Protein AF-0000000074251541 (afdb_homodimer)

InterPro domains:
  IPR011992 EF-hand domain pair [SSF47473] (4-94)
  IPR013787 S100/CaBP-9k-type, calcium binding, subdomain [PF01023] (6-49)
  IPR013787 S100/CaBP-9k-type, calcium binding, subdomain [SM01394] (6-48)
  IPR034325 S-100 [cd00213] (4-93)

Nearest PDB structures (foldseek):
  3psr-assembly1_B  TM=8.690E-01  e=2.696E-05  Homo sapiens
  8s9w-assembly1_B  TM=8.629E-01  e=8.444E-05  Mus musculus
  8s9w-assembly1_A  TM=8.254E-01  e=1.088E-04  Mus musculus
  1xk4-assembly1_C  TM=8.474E-01  e=1.376E-03  Homo sapiens
  4ggf-assembly1_L  TM=8.503E-01  e=2.145E-03  Homo sapiens

pLDDT: mean 87.55, std 11.44, range [38.84, 96.38]

Foldseek 3Di:
DDQDPVSVVVVVLVVLLVVQFDDDPPFTWHALVSQLVSCVVVPVVLCCLPVVVHSSVVSVVLQVVQPDPVSIGTSVSVVVSVVLSVVCVVCVVVVNSDSDPVD/DDQDPVSVVVVVLVVLQVVQFDDDPPFTWHALVSQLVSCVVVPVVLCCLPVVVHSSVVSVVLQVVQPDPVSIGTPVSVVVSVVLSVVCVVCVVVVNSDSDPVD

Structure (mmCIF, N/CA/C/O backbone):
data_AF-0000000074251541-model_v1
#
loop_
_entity.id
_entity.type
_entity.pdbx_description
1 polymer 'Protein S100-A15A-like'
#
loop_
_atom_site.group_PDB
_atom_site.id
_atom_site.type_symbol
_atom_site.label_atom_id
_atom_site.label_alt_id
_atom_site.label_comp_id
_atom_site.label_asym_id
_atom_site.label_entity_id
_atom_site.label_seq_id
_atom_site.pdbx_PDB_ins_code
_atom_site.Cartn_x
_atom_site.Cartn_y
_atom_site.Cartn_z
_atom_site.occupancy
_atom_site.B_iso_or_equiv
_atom_site.auth_seq_id
_atom_site.auth_comp_id
_atom_site.auth_asym_id
_atom_site.auth_atom_id
_atom_site.pdbx_PDB_model_num
ATOM 1 N N . MET A 1 1 ? 5.43 -6.383 -22.453 1 50.38 1 MET A N 1
ATOM 2 C CA . MET A 1 1 ? 4.035 -6.469 -22.016 1 50.38 1 MET A CA 1
ATOM 3 C C . MET A 1 1 ? 3.611 -5.195 -21.297 1 50.38 1 MET A C 1
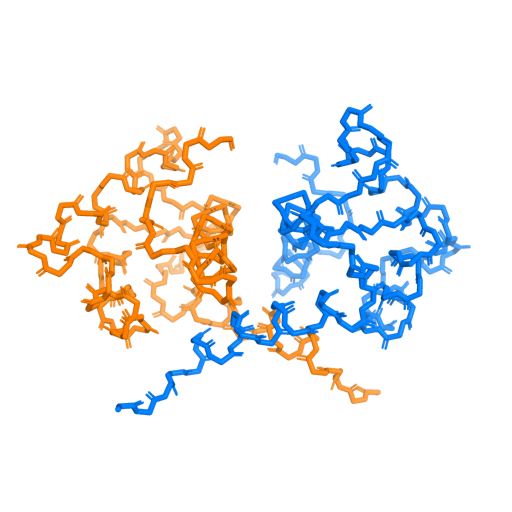ATOM 5 O O . MET A 1 1 ? 4.441 -4.512 -20.688 1 50.38 1 MET A O 1
ATOM 9 N N . VAL A 1 2 ? 2.447 -4.656 -21.609 1 71 2 VAL A N 1
ATOM 10 C CA . VAL A 1 2 ? 2.025 -3.348 -21.125 1 71 2 VAL A CA 1
ATOM 11 C C . VAL A 1 2 ? 1.625 -3.443 -19.656 1 71 2 VAL A C 1
ATOM 13 O O . VAL A 1 2 ? 0.923 -4.375 -19.266 1 71 2 VAL A O 1
ATOM 16 N N . ALA A 1 3 ? 2.152 -2.553 -18.938 1 84.12 3 ALA A N 1
ATOM 17 C CA . ALA A 1 3 ? 1.849 -2.557 -17.516 1 84.12 3 ALA A CA 1
ATOM 18 C C . ALA A 1 3 ? 0.353 -2.383 -17.266 1 84.12 3 ALA A C 1
ATOM 20 O O . ALA A 1 3 ? -0.301 -1.572 -17.922 1 84.12 3 ALA A O 1
ATOM 21 N N . THR A 1 4 ? -0.255 -3.238 -16.453 1 89.75 4 THR A N 1
ATOM 22 C CA . THR A 1 4 ? -1.653 -3.123 -16.047 1 89.75 4 THR A CA 1
ATOM 23 C C . THR A 1 4 ? -1.878 -1.855 -15.234 1 89.75 4 THR A C 1
ATOM 25 O O . THR A 1 4 ? -0.922 -1.169 -14.867 1 89.75 4 THR A O 1
ATOM 28 N N . LYS A 1 5 ? -3.143 -1.579 -15.078 1 87.12 5 LYS A N 1
ATOM 29 C CA . LYS A 1 5 ? -3.477 -0.4 -14.281 1 87.12 5 LYS A CA 1
ATOM 30 C C . LYS A 1 5 ? -2.893 -0.501 -12.875 1 87.12 5 LYS A C 1
ATOM 32 O O . LYS A 1 5 ? -2.379 0.483 -12.344 1 87.12 5 LYS A O 1
ATOM 37 N N . LEU A 1 6 ? -2.938 -1.699 -12.258 1 91.06 6 LEU A N 1
ATOM 38 C CA . LEU A 1 6 ? -2.43 -1.876 -10.898 1 91.06 6 LEU A CA 1
ATOM 39 C C . LEU A 1 6 ? -0.908 -1.778 -10.875 1 91.06 6 LEU A C 1
ATOM 41 O O . LEU A 1 6 ? -0.336 -1.171 -9.969 1 91.06 6 LEU A O 1
ATOM 45 N N . GLU A 1 7 ? -0.27 -2.277 -11.883 1 91.56 7 GLU A N 1
ATOM 46 C CA . GLU A 1 7 ? 1.182 -2.148 -11.977 1 91.56 7 GLU A CA 1
ATOM 47 C C . GLU A 1 7 ? 1.596 -0.687 -12.125 1 91.56 7 GLU A C 1
ATOM 49 O O . GLU A 1 7 ? 2.578 -0.248 -11.523 1 91.56 7 GLU A O 1
ATOM 54 N N . GLU A 1 8 ? 0.79 0.027 -12.844 1 89.94 8 GLU A N 1
ATOM 55 C CA . GLU A 1 8 ? 1.055 1.455 -12.992 1 89.94 8 GLU A CA 1
ATOM 56 C C . GLU A 1 8 ? 0.849 2.193 -11.672 1 89.94 8 GLU A C 1
ATOM 58 O O . GLU A 1 8 ? 1.591 3.125 -11.352 1 89.94 8 GLU A O 1
ATOM 63 N N . ALA A 1 9 ? -0.155 1.739 -11.047 1 91 9 ALA A N 1
ATOM 64 C CA . ALA A 1 9 ? -0.433 2.354 -9.75 1 91 9 ALA A CA 1
ATOM 65 C C . ALA A 1 9 ? 0.719 2.123 -8.773 1 91 9 ALA A C 1
ATOM 67 O O . ALA A 1 9 ? 1.156 3.051 -8.094 1 91 9 ALA A O 1
ATOM 68 N N . VAL A 1 10 ? 1.289 0.921 -8.695 1 92 10 VAL A N 1
ATOM 69 C CA . VAL A 1 10 ? 2.393 0.592 -7.801 1 92 10 VAL A CA 1
ATOM 7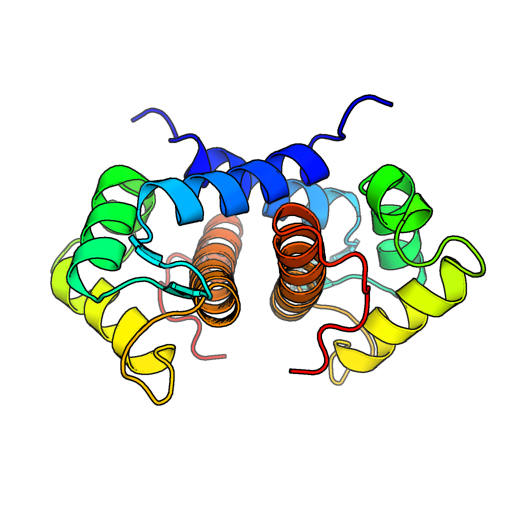0 C C . VAL A 1 10 ? 3.65 1.344 -8.227 1 92 10 VAL A C 1
ATOM 72 O O . VAL A 1 10 ? 4.379 1.876 -7.391 1 92 10 VAL A O 1
ATOM 75 N N . ASN A 1 11 ? 3.846 1.48 -9.516 1 88.94 11 ASN A N 1
ATOM 76 C CA . ASN A 1 11 ? 4.961 2.279 -10.016 1 88.94 11 ASN A CA 1
ATOM 77 C C . ASN A 1 11 ? 4.82 3.746 -9.617 1 88.94 11 ASN A C 1
ATOM 79 O O . ASN A 1 11 ? 5.812 4.406 -9.297 1 88.94 11 ASN A O 1
ATOM 83 N N . GLY A 1 12 ? 3.613 4.195 -9.688 1 90.19 12 GLY A N 1
ATOM 84 C CA . GLY A 1 12 ? 3.357 5.559 -9.266 1 90.19 12 GLY A CA 1
ATOM 85 C C . GLY A 1 12 ? 3.695 5.801 -7.801 1 90.19 12 GLY A C 1
ATOM 86 O O . GLY A 1 12 ? 4.266 6.836 -7.453 1 90.19 12 GLY A O 1
ATOM 87 N N . VAL A 1 13 ? 3.408 4.824 -6.992 1 91.94 13 VAL A N 1
ATOM 88 C CA . VAL A 1 13 ? 3.73 4.891 -5.57 1 91.94 13 VAL A CA 1
ATOM 89 C C . VAL A 1 13 ? 5.246 4.949 -5.383 1 91.94 13 VAL A C 1
ATOM 91 O O . VAL A 1 13 ? 5.754 5.797 -4.652 1 91.94 13 VAL A O 1
ATOM 94 N N . MET A 1 14 ? 5.957 4.094 -6.047 1 92.12 14 MET A N 1
ATOM 95 C CA . MET A 1 14 ? 7.414 4.047 -5.941 1 92.12 14 MET A CA 1
ATOM 96 C C . MET A 1 14 ? 8.039 5.344 -6.445 1 92.12 14 MET A C 1
ATOM 98 O O . MET A 1 14 ? 8.922 5.902 -5.797 1 92.12 14 MET A O 1
ATOM 102 N N . ASN A 1 15 ? 7.578 5.812 -7.59 1 90.44 15 ASN A N 1
ATOM 103 C CA . ASN A 1 15 ? 8.133 7.016 -8.195 1 90.44 15 ASN A CA 1
ATOM 104 C C . ASN A 1 15 ? 7.922 8.242 -7.312 1 90.44 15 ASN A C 1
ATOM 106 O O . ASN A 1 15 ? 8.805 9.094 -7.203 1 90.44 15 ASN A O 1
ATOM 110 N N . THR A 1 16 ? 6.746 8.305 -6.793 1 93.38 16 THR A N 1
ATOM 111 C CA . THR A 1 16 ? 6.473 9.422 -5.898 1 93.38 16 THR A CA 1
ATOM 112 C C . THR A 1 16 ? 7.41 9.398 -4.695 1 93.38 16 THR A C 1
ATOM 114 O O . THR A 1 16 ? 7.949 10.438 -4.301 1 93.38 16 THR A O 1
ATOM 117 N N . PHE A 1 17 ? 7.613 8.203 -4.156 1 93.5 17 PHE A N 1
ATOM 118 C CA . PHE A 1 17 ? 8.547 8.062 -3.043 1 93.5 17 PHE A CA 1
ATOM 119 C C . PHE A 1 17 ? 9.922 8.586 -3.424 1 93.5 17 PHE A C 1
ATOM 121 O O . PHE A 1 17 ? 10.539 9.336 -2.664 1 93.5 17 PHE A O 1
ATOM 128 N N . HIS A 1 18 ? 10.383 8.273 -4.578 1 91.06 18 HIS A N 1
ATOM 129 C CA . HIS A 1 18 ? 11.703 8.672 -5.055 1 91.06 18 HIS A CA 1
ATOM 130 C C . HIS A 1 18 ? 11.781 10.18 -5.273 1 91.06 18 HIS A C 1
ATOM 132 O O . HIS A 1 18 ? 12.852 10.781 -5.117 1 91.06 18 HIS A O 1
ATOM 138 N N . GLN A 1 19 ? 10.734 10.781 -5.551 1 91.75 19 GLN A N 1
ATOM 139 C CA . GLN A 1 19 ? 10.695 12.227 -5.789 1 91.75 19 GLN A CA 1
ATOM 140 C C . GLN A 1 19 ? 10.938 13 -4.5 1 91.75 19 GLN A C 1
ATOM 142 O O . GLN A 1 19 ? 11.461 14.117 -4.531 1 91.75 19 GLN A O 1
ATOM 147 N N . TYR A 1 20 ? 10.57 12.383 -3.426 1 93.25 20 TYR A N 1
ATOM 148 C CA . TYR A 1 20 ? 10.625 13.133 -2.176 1 93.25 20 TYR A CA 1
ATOM 149 C C . TYR A 1 20 ? 11.734 12.609 -1.275 1 93.25 20 TYR A C 1
ATOM 151 O O . TYR A 1 20 ? 12.156 13.289 -0.333 1 93.25 20 TYR A O 1
ATOM 159 N N . SER A 1 21 ? 12.078 11.367 -1.531 1 91.38 21 SER A N 1
ATOM 160 C CA . SER A 1 21 ? 13.07 10.742 -0.661 1 91.38 21 SER A CA 1
ATOM 161 C C . SER A 1 21 ? 14.492 11.148 -1.053 1 91.38 21 SER A C 1
ATOM 163 O O . SER A 1 21 ? 14.758 11.422 -2.225 1 91.38 21 SER A O 1
ATOM 165 N N . ARG A 1 22 ? 15.367 11.391 -0.101 1 79.69 22 ARG A N 1
ATOM 166 C CA . ARG A 1 22 ? 16.797 11.586 -0.354 1 79.69 22 ARG A CA 1
ATOM 167 C C . ARG A 1 22 ? 17.453 10.273 -0.762 1 79.69 22 ARG A C 1
ATOM 169 O O . ARG A 1 22 ? 17.25 9.242 -0.116 1 79.69 22 ARG A O 1
ATOM 176 N N . LYS A 1 23 ? 18.047 10.406 -1.94 1 69.12 23 LYS A N 1
ATOM 177 C CA . LYS A 1 23 ? 18.734 9.234 -2.482 1 69.12 23 LYS A CA 1
ATOM 178 C C . LYS A 1 23 ? 20.156 9.133 -1.935 1 69.12 23 LYS A C 1
ATOM 180 O O . LYS A 1 23 ? 20.969 10.031 -2.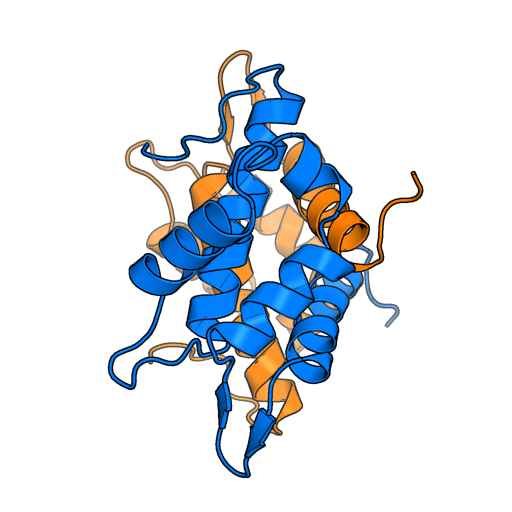143 1 69.12 23 LYS A O 1
ATOM 185 N N . THR A 1 24 ? 20.156 8.547 -0.821 1 59.78 24 THR A N 1
ATOM 186 C CA . THR A 1 24 ? 21.547 8.242 -0.522 1 59.78 24 THR A CA 1
ATOM 187 C C . THR A 1 24 ? 21.938 6.867 -1.067 1 59.78 24 THR A C 1
ATOM 189 O O . THR A 1 24 ? 21.062 6.078 -1.446 1 59.78 24 THR A O 1
ATOM 192 N N . LYS A 1 25 ? 23.125 6.703 -1.356 1 53.78 25 LYS A N 1
ATOM 193 C CA . LYS A 1 25 ? 23.656 5.508 -1.999 1 53.78 25 LYS A CA 1
ATOM 194 C C . LYS A 1 25 ? 22.875 4.266 -1.581 1 53.78 25 LYS A C 1
ATOM 196 O O . LYS A 1 25 ? 22.656 3.361 -2.391 1 53.78 25 LYS A O 1
ATOM 201 N N . ASP A 1 26 ? 22.547 3.984 -0.296 1 52.5 26 ASP A N 1
ATOM 202 C CA . ASP A 1 26 ? 22.062 2.684 0.163 1 52.5 26 ASP A CA 1
ATOM 203 C C . ASP A 1 26 ? 20.562 2.717 0.427 1 52.5 26 ASP A C 1
ATOM 205 O O . ASP A 1 26 ? 19.922 1.67 0.549 1 52.5 26 ASP A O 1
ATOM 209 N N . TRP A 1 27 ? 20.016 3.885 0.671 1 62.62 27 TRP A N 1
ATOM 210 C CA . TRP A 1 27 ? 18.641 3.68 1.091 1 62.62 27 TRP A CA 1
ATOM 211 C C . TRP A 1 27 ? 17.828 4.965 0.947 1 62.62 27 TRP A C 1
ATOM 213 O O . TRP A 1 27 ? 18.359 6.059 1.155 1 62.62 27 TRP A O 1
ATOM 223 N N . ASP A 1 28 ? 16.703 4.766 0.131 1 82.88 28 ASP A N 1
ATOM 224 C CA . ASP A 1 28 ? 15.789 5.898 0.077 1 82.88 28 ASP A CA 1
ATOM 225 C C . ASP A 1 28 ? 14.961 5.996 1.358 1 82.88 28 ASP A C 1
ATOM 227 O O . ASP A 1 28 ? 14.406 5.004 1.82 1 82.88 28 ASP A O 1
ATOM 231 N N . GLU A 1 29 ? 15.164 7.043 2.062 1 91.56 29 GLU A N 1
ATOM 232 C CA . GLU A 1 29 ? 14.367 7.277 3.26 1 91.56 29 GLU A CA 1
ATOM 233 C C . GLU A 1 29 ? 13.75 8.672 3.248 1 91.56 29 GLU A C 1
ATOM 235 O O . GLU A 1 29 ? 14.242 9.57 2.557 1 91.56 29 GLU A O 1
ATOM 240 N N . LEU A 1 30 ? 12.672 8.828 3.984 1 94.06 30 LEU A N 1
ATOM 241 C CA . LEU A 1 30 ? 11.984 10.109 4.113 1 94.06 30 LEU A CA 1
ATOM 242 C C . LEU A 1 30 ? 12.125 10.664 5.527 1 94.06 30 LEU A C 1
ATOM 244 O O . LEU A 1 30 ? 11.867 9.953 6.504 1 94.06 30 LEU A O 1
ATOM 248 N N . SER A 1 31 ? 12.57 11.891 5.598 1 94.12 31 SER A N 1
ATOM 249 C CA . SER A 1 31 ? 12.477 12.617 6.859 1 94.12 31 SER A CA 1
ATOM 250 C C . SER A 1 31 ? 11.055 13.117 7.102 1 94.12 31 SER A C 1
ATOM 252 O O . SER 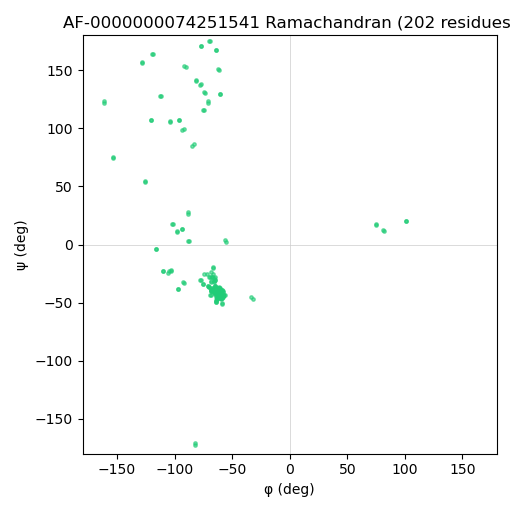A 1 31 ? 10.195 13.023 6.219 1 94.12 31 SER A O 1
ATOM 254 N N . LEU A 1 32 ? 10.836 13.625 8.328 1 95.81 32 LEU A N 1
ATOM 255 C CA . LEU A 1 32 ? 9.523 14.18 8.648 1 95.81 32 LEU A CA 1
ATOM 256 C C . LEU A 1 32 ? 9.156 15.297 7.684 1 95.81 32 LEU A C 1
ATOM 258 O O . LEU A 1 32 ? 8.023 15.367 7.199 1 95.81 32 LEU A O 1
ATOM 262 N N . GLN A 1 33 ? 10.109 16.172 7.426 1 95.5 33 GLN A N 1
ATOM 263 C CA . GLN A 1 33 ? 9.852 17.281 6.516 1 95.5 33 GLN A CA 1
ATOM 264 C C . GLN A 1 33 ? 9.508 16.781 5.117 1 95.5 33 GLN A C 1
ATOM 266 O O . GLN A 1 33 ? 8.586 17.297 4.48 1 95.5 33 GLN A O 1
ATOM 271 N N . GLU A 1 34 ? 10.18 15.828 4.609 1 95.38 34 GLU A N 1
ATOM 272 C CA . GLU A 1 34 ? 9.945 15.273 3.279 1 95.38 34 GLU A CA 1
ATOM 273 C C . GLU A 1 34 ? 8.578 14.586 3.203 1 95.38 34 GLU A C 1
ATOM 275 O O . GLU A 1 34 ? 7.871 14.719 2.203 1 95.38 34 GLU A O 1
ATOM 280 N N . LEU A 1 35 ? 8.219 13.852 4.262 1 95.88 35 LEU A N 1
ATOM 281 C CA . LEU A 1 35 ? 6.898 13.227 4.309 1 95.88 35 LEU A CA 1
ATOM 282 C C . LEU A 1 35 ? 5.801 14.289 4.328 1 95.88 35 LEU A C 1
ATOM 284 O O . LEU A 1 35 ? 4.773 14.133 3.66 1 95.88 35 LEU A O 1
ATOM 288 N N . THR A 1 36 ? 6.066 15.32 5.086 1 96.19 36 THR A N 1
ATOM 289 C CA . THR A 1 36 ? 5.109 16.422 5.168 1 96.19 36 THR A CA 1
ATOM 290 C C . THR A 1 36 ? 4.883 17.047 3.793 1 96.19 36 THR A C 1
ATOM 292 O O . THR A 1 36 ? 3.738 17.25 3.381 1 96.19 36 THR A O 1
ATOM 295 N N . ASN A 1 37 ? 5.957 17.266 3.078 1 95.69 37 ASN A N 1
ATOM 296 C CA . ASN A 1 37 ? 5.852 17.812 1.731 1 95.69 37 ASN A CA 1
ATOM 297 C C . ASN A 1 37 ? 5.105 16.859 0.794 1 95.69 37 ASN A C 1
ATOM 299 O O . ASN A 1 37 ? 4.297 17.312 -0.022 1 95.69 37 ASN A O 1
ATOM 303 N N . LEU A 1 38 ? 5.387 15.656 0.896 1 95.31 38 LEU A N 1
ATOM 304 C CA . LEU A 1 38 ? 4.715 14.656 0.072 1 95.31 38 LEU A CA 1
ATOM 305 C C . LEU A 1 38 ? 3.207 14.688 0.304 1 95.31 38 LEU A C 1
ATOM 307 O O . LEU A 1 38 ? 2.43 14.773 -0.649 1 95.31 38 LEU A O 1
ATOM 311 N N . TYR A 1 39 ? 2.768 14.641 1.572 1 95.44 39 TYR A N 1
ATOM 312 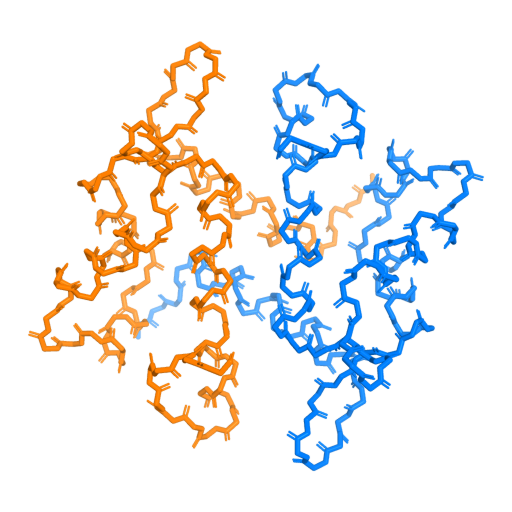C CA . TYR A 1 39 ? 1.342 14.625 1.877 1 95.44 39 TYR A CA 1
ATOM 313 C C . TYR A 1 39 ? 0.667 15.906 1.401 1 95.44 39 TYR A C 1
ATOM 315 O O . TYR A 1 39 ? -0.417 15.867 0.815 1 95.44 39 TYR A O 1
ATOM 323 N N . LYS A 1 40 ? 1.288 17.016 1.603 1 94.56 40 LYS A N 1
ATOM 324 C CA . LYS A 1 40 ? 0.685 18.312 1.262 1 94.56 40 LYS A CA 1
ATOM 325 C C . LYS A 1 40 ? 0.569 18.469 -0.25 1 94.56 40 LYS A C 1
ATOM 327 O O . LYS A 1 40 ? -0.395 19.062 -0.742 1 94.56 40 LYS A O 1
ATOM 332 N N . ASN A 1 41 ? 1.534 17.875 -0.943 1 95 41 ASN A N 1
ATOM 333 C CA . ASN A 1 41 ? 1.542 18.047 -2.391 1 95 41 ASN A CA 1
ATOM 334 C C . ASN A 1 41 ? 0.764 16.938 -3.094 1 95 41 ASN A C 1
ATOM 336 O O . ASN A 1 41 ? 0.159 17.172 -4.141 1 95 41 ASN A O 1
ATOM 340 N N . GLU A 1 42 ? 0.779 15.742 -2.537 1 94.56 42 GLU A N 1
ATOM 341 C CA . GLU A 1 42 ? 0.244 14.594 -3.252 1 94.56 42 GLU A CA 1
ATOM 342 C C . GLU A 1 42 ? -1.138 14.211 -2.73 1 94.56 42 GLU A C 1
ATOM 344 O O . GLU A 1 42 ? -1.879 13.477 -3.393 1 94.56 42 GLU A O 1
ATOM 349 N N . TYR A 1 43 ? -1.497 14.609 -1.453 1 93.56 43 TYR A N 1
ATOM 350 C CA . TYR A 1 43 ? -2.783 14.25 -0.866 1 93.56 43 TYR A CA 1
ATOM 351 C C . TYR A 1 43 ? -3.523 15.492 -0.374 1 93.56 43 TYR A C 1
ATOM 353 O O . TYR A 1 43 ? -3.975 15.531 0.773 1 93.56 43 TYR A O 1
ATOM 361 N N . PRO A 1 44 ? -3.715 16.484 -1.258 1 91.5 44 PRO A N 1
ATOM 362 C CA . PRO A 1 44 ? -4.434 17.656 -0.769 1 91.5 44 PRO A CA 1
ATOM 363 C C . PRO A 1 44 ? -5.891 17.359 -0.424 1 91.5 44 PRO A C 1
ATOM 365 O O . PRO A 1 44 ? -6.41 17.875 0.57 1 91.5 44 PRO A O 1
ATOM 368 N N . ILE A 1 45 ? -6.543 16.594 -1.137 1 88.19 45 ILE A N 1
ATOM 369 C CA . ILE A 1 45 ? -7.941 16.25 -0.906 1 88.19 45 ILE A CA 1
ATOM 370 C C . ILE A 1 45 ? -8.062 15.398 0.351 1 88.19 45 ILE A C 1
ATOM 372 O O . ILE A 1 45 ? -8.938 15.641 1.191 1 88.19 45 ILE A O 1
ATOM 376 N N . PHE A 1 46 ? -7.207 14.484 0.488 1 89.94 46 PHE A N 1
ATOM 377 C CA . PHE A 1 46 ? -7.199 13.641 1.674 1 89.94 46 PHE A CA 1
ATOM 378 C C . PHE A 1 46 ? -7.023 14.477 2.936 1 89.94 46 PHE A C 1
ATOM 380 O O . PHE A 1 46 ? -7.738 14.281 3.922 1 89.94 46 PHE A O 1
ATOM 387 N N . LEU A 1 47 ? -6.066 15.422 2.912 1 90.94 47 LEU A N 1
ATOM 388 C CA . LEU A 1 47 ? -5.777 16.25 4.07 1 90.94 47 LEU A CA 1
ATOM 389 C C . LEU A 1 47 ? -6.938 17.203 4.367 1 90.94 47 LEU A C 1
ATOM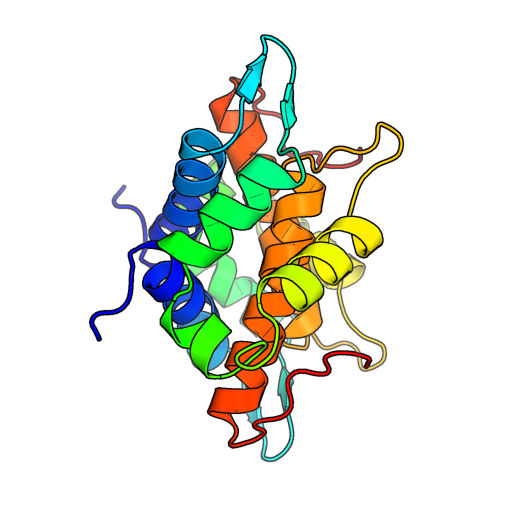 391 O O . LEU A 1 47 ? -7.141 17.594 5.516 1 90.94 47 LEU A O 1
ATOM 395 N N . SER A 1 48 ? -7.703 17.484 3.369 1 89.56 48 SER A N 1
ATOM 396 C CA . SER A 1 48 ? -8.867 18.344 3.57 1 89.56 48 SER A CA 1
ATOM 397 C C . SER A 1 48 ? -9.984 17.594 4.301 1 89.56 48 SER A C 1
ATOM 399 O O . SER A 1 48 ? -10.797 18.219 4.988 1 89.56 48 SER A O 1
ATOM 401 N N . THR A 1 49 ? -9.961 16.25 4.152 1 86.88 49 THR A N 1
ATOM 402 C CA . THR A 1 49 ? -10.977 15.43 4.805 1 86.88 49 THR A CA 1
ATOM 403 C C . THR A 1 49 ? -10.453 14.875 6.125 1 86.88 49 THR A C 1
ATOM 405 O O . THR A 1 49 ? -11.219 14.734 7.086 1 86.88 49 THR A O 1
ATOM 408 N N . CYS A 1 50 ? -9.188 14.539 6.016 1 86.88 50 CYS A N 1
ATOM 409 C CA . CYS A 1 50 ? -8.547 13.984 7.203 1 86.88 50 CYS A CA 1
ATOM 410 C C . CYS A 1 50 ? -7.359 14.844 7.629 1 86.88 50 CYS A C 1
ATOM 412 O O . CYS A 1 50 ? -6.398 15 6.875 1 86.88 50 CYS A O 1
ATOM 414 N N . GLY A 1 51 ? -7.414 15.57 8.633 1 84.31 51 GLY A N 1
ATOM 415 C CA . GLY A 1 51 ? -6.332 16.406 9.125 1 84.31 51 GLY A CA 1
ATOM 416 C C . GLY A 1 51 ? -6.5 17.875 8.758 1 84.31 51 GLY A C 1
ATOM 417 O O . GLY A 1 51 ? -5.527 18.625 8.734 1 84.31 51 GLY A O 1
ATOM 418 N N . SER A 1 52 ? -7.707 18.234 8.453 1 82.19 52 SER A N 1
ATOM 419 C CA . SER A 1 52 ? -7.984 19.594 7.984 1 82.19 52 SER A CA 1
ATOM 420 C C . SER A 1 52 ? -7.625 20.625 9.047 1 82.19 52 SER A C 1
ATOM 422 O O . SER A 1 52 ? -7.086 21.688 8.727 1 82.19 52 SER A O 1
ATOM 424 N N . ASP A 1 53 ? -7.867 20.297 10.25 1 88.88 53 ASP A N 1
ATOM 425 C CA . ASP A 1 53 ? -7.633 21.266 11.312 1 88.88 53 ASP A CA 1
ATOM 426 C C . ASP A 1 53 ? -6.145 21.391 11.633 1 88.88 53 ASP A C 1
ATOM 428 O O . ASP A 1 53 ? -5.68 22.438 12.078 1 88.88 53 ASP A O 1
ATOM 432 N N . ASN A 1 54 ? -5.461 20.375 11.469 1 92.12 54 ASN A N 1
ATOM 433 C CA . ASN A 1 54 ? -4.043 20.312 11.797 1 92.12 54 ASN A CA 1
ATOM 434 C C . ASN A 1 54 ? -3.314 19.266 10.953 1 92.12 54 ASN A C 1
ATOM 436 O O . ASN A 1 54 ? -2.875 18.234 11.477 1 92.12 54 ASN A O 1
ATOM 440 N N . PRO A 1 55 ? -3.115 19.656 9.695 1 92.62 55 PRO A N 1
ATOM 441 C CA . PRO A 1 55 ? -2.473 18.703 8.797 1 92.62 55 PRO A CA 1
ATOM 442 C C . PRO A 1 55 ? -1.075 18.297 9.258 1 92.62 55 PRO A C 1
ATOM 444 O O . PRO A 1 55 ? -0.696 17.125 9.156 1 92.62 55 PRO A O 1
ATOM 447 N N . ASP A 1 56 ? -0.322 19.25 9.812 1 94.81 56 ASP A N 1
ATOM 448 C CA . ASP A 1 56 ? 1.031 18.969 10.273 1 94.81 56 ASP A CA 1
ATOM 449 C C . ASP A 1 56 ? 1.018 17.953 11.414 1 94.81 56 ASP A C 1
ATOM 451 O O . ASP A 1 56 ? 1.861 17.047 11.461 1 94.81 56 ASP A O 1
ATOM 455 N N . GLY A 1 57 ? 0.076 18.141 12.289 1 94.31 57 GLY A N 1
ATOM 456 C CA . GLY A 1 57 ? -0.059 17.203 13.383 1 94.31 57 GLY A CA 1
ATOM 457 C C . GLY A 1 57 ? -0.453 15.812 12.922 1 94.31 57 GLY A C 1
ATOM 458 O O . GLY A 1 57 ? 0.086 14.812 13.406 1 94.31 57 GLY A O 1
ATOM 459 N N . PHE A 1 58 ? -1.344 15.75 12.039 1 93.81 58 PHE A N 1
ATOM 460 C CA . PHE A 1 58 ? -1.794 14.477 11.484 1 93.81 58 PHE A CA 1
ATOM 461 C C . PHE A 1 58 ? -0.635 13.727 10.836 1 93.81 58 PHE A C 1
ATOM 463 O O . PHE A 1 58 ? -0.414 12.547 11.117 1 93.81 58 PHE A O 1
ATOM 470 N N . ILE A 1 59 ? 0.177 14.383 10.039 1 95.31 59 ILE A N 1
ATOM 471 C CA . ILE A 1 59 ? 1.304 13.797 9.328 1 95.31 59 ILE A CA 1
ATOM 472 C C . ILE A 1 59 ? 2.379 13.367 10.328 1 95.31 59 ILE A C 1
ATOM 474 O O . ILE A 1 59 ? 2.992 12.312 10.172 1 95.31 59 ILE A O 1
ATOM 478 N N . LYS A 1 60 ? 2.547 14.203 11.32 1 95.25 60 LYS A N 1
ATOM 479 C CA . LYS A 1 60 ? 3.537 13.883 12.344 1 95.25 60 LYS A CA 1
ATOM 480 C C . LYS A 1 60 ? 3.16 12.609 13.094 1 95.25 60 LYS A C 1
ATOM 482 O O . LYS A 1 60 ? 4.031 11.812 13.445 1 95.25 60 LYS A O 1
ATOM 487 N N . GLU A 1 61 ? 1.927 12.414 13.328 1 93.94 61 GLU A N 1
ATOM 488 C CA . GLU A 1 61 ? 1.479 11.188 13.984 1 93.94 61 GLU A CA 1
ATOM 489 C C . GLU A 1 61 ? 1.785 9.961 13.125 1 93.94 61 GLU A C 1
ATOM 491 O O . GLU A 1 61 ? 2.242 8.938 13.641 1 93.94 61 GLU A O 1
ATOM 496 N N . LEU A 1 62 ? 1.456 10.109 11.875 1 93.25 62 LEU A N 1
ATOM 497 C CA . LEU A 1 62 ? 1.761 9.023 10.953 1 93.25 62 LEU A CA 1
ATOM 498 C C . LEU A 1 62 ? 3.262 8.75 10.906 1 93.25 62 LEU A C 1
ATOM 500 O O . LEU A 1 62 ? 3.689 7.594 10.992 1 93.25 62 LEU A O 1
ATOM 504 N N . PHE A 1 63 ? 4.016 9.734 10.922 1 95.62 63 PHE A N 1
ATOM 505 C CA . PHE A 1 63 ? 5.473 9.641 10.906 1 95.62 63 PHE A CA 1
ATOM 506 C C . PHE A 1 63 ? 5.988 8.953 12.156 1 95.62 63 PHE A C 1
ATOM 508 O O . PHE A 1 63 ? 6.785 8.016 12.078 1 95.62 63 PHE A O 1
ATOM 515 N N . ASP A 1 64 ? 5.512 9.422 13.258 1 95.12 64 ASP A N 1
ATOM 516 C CA . ASP A 1 64 ? 5.965 8.867 14.531 1 95.12 64 ASP A CA 1
ATOM 517 C C . ASP A 1 64 ? 5.547 7.406 14.68 1 95.12 64 ASP A C 1
ATOM 519 O O . ASP A 1 64 ? 6.266 6.605 15.281 1 95.12 64 ASP A O 1
ATOM 523 N N . LYS A 1 65 ? 4.488 7.082 14.117 1 92.88 65 LYS A N 1
ATOM 524 C CA . LYS A 1 65 ? 3.969 5.719 14.203 1 92.88 65 LYS A CA 1
ATOM 525 C C . LYS A 1 65 ? 4.758 4.77 13.305 1 92.88 65 LYS A C 1
ATOM 527 O O . LYS A 1 65 ? 4.918 3.592 13.633 1 92.88 65 LYS A O 1
ATOM 532 N N . TYR A 1 66 ? 5.203 5.273 12.219 1 93.69 66 TYR A N 1
ATOM 533 C CA . TYR A 1 66 ? 5.719 4.34 11.227 1 93.69 66 TYR A CA 1
ATOM 534 C C . TYR A 1 66 ? 7.211 4.559 10.992 1 93.69 66 TYR A C 1
ATOM 536 O O . TYR A 1 66 ? 7.848 3.811 10.25 1 93.69 66 TYR A O 1
ATOM 544 N N . LYS A 1 67 ? 7.797 5.555 11.625 1 93.12 67 LYS A N 1
ATOM 545 C CA . LYS A 1 67 ? 9.227 5.785 11.453 1 93.12 67 LYS A CA 1
ATOM 546 C C . LYS A 1 67 ? 10.039 4.594 11.953 1 93.12 67 LYS A C 1
ATOM 548 O O . LYS A 1 67 ? 9.602 3.863 12.844 1 93.12 67 LYS A O 1
ATOM 553 N N . GLY A 1 68 ? 11.219 4.391 11.344 1 91.44 68 GLY A N 1
ATOM 554 C CA . GLY A 1 68 ? 12.102 3.303 11.734 1 91.44 68 GLY A CA 1
ATOM 555 C C . GLY A 1 68 ? 12.961 3.637 12.945 1 91.44 68 GLY A C 1
ATOM 556 O O . GLY A 1 68 ? 12.766 4.672 13.578 1 91.44 68 GLY A O 1
ATOM 557 N N . GLN A 1 69 ? 13.82 2.742 13.164 1 87.88 69 GLN A N 1
ATOM 558 C CA . GLN A 1 69 ? 14.719 2.867 14.305 1 87.88 69 GLN A CA 1
ATOM 559 C C . GLN A 1 69 ? 15.648 4.066 14.148 1 87.88 69 GLN A C 1
ATOM 561 O O . GLN A 1 69 ? 16.062 4.676 15.141 1 87.88 69 GLN A O 1
ATOM 566 N N . ASN A 1 70 ? 15.945 4.441 12.906 1 87.69 70 ASN A N 1
ATOM 567 C CA . ASN A 1 70 ? 16.844 5.566 12.672 1 87.69 70 ASN A CA 1
ATOM 568 C C . ASN A 1 70 ? 16.094 6.891 12.625 1 87.69 70 ASN A C 1
ATOM 570 O O . ASN A 1 70 ? 16.656 7.93 12.289 1 87.69 70 ASN A O 1
ATOM 574 N N . GLY A 1 71 ? 14.836 6.832 12.844 1 91.25 71 GLY A N 1
ATOM 575 C CA . GLY A 1 71 ? 14.039 8.047 12.859 1 91.25 71 GLY A CA 1
ATOM 576 C C . GLY A 1 71 ? 13.641 8.516 11.477 1 91.25 71 GLY A C 1
ATOM 577 O O . GLY A 1 71 ? 13.336 9.695 11.281 1 91.25 71 GLY A O 1
ATOM 578 N N . GLN A 1 72 ? 13.836 7.684 10.516 1 92.69 72 GLN A N 1
ATOM 579 C CA . GLN A 1 72 ? 13.445 7.98 9.141 1 92.69 72 GLN A CA 1
ATOM 580 C C . GLN A 1 72 ? 12.43 6.965 8.633 1 92.69 72 GLN A C 1
ATOM 582 O O . GLN A 1 72 ? 12.203 5.93 9.266 1 92.69 72 GLN A O 1
ATOM 587 N N . VAL A 1 73 ? 11.789 7.309 7.57 1 94.12 73 VAL A N 1
ATOM 588 C CA . VAL A 1 73 ? 10.805 6.418 6.965 1 94.12 73 VAL A CA 1
ATOM 589 C C . VAL A 1 73 ? 11.398 5.77 5.711 1 94.12 73 VAL A C 1
ATOM 591 O O . VAL A 1 73 ? 11.602 6.441 4.699 1 94.12 73 VAL A O 1
ATOM 594 N N . SER A 1 74 ? 11.734 4.496 5.84 1 92.31 74 SER A N 1
ATOM 595 C CA . SER A 1 74 ? 12.172 3.73 4.672 1 92.31 74 SER A CA 1
ATOM 596 C C . SER A 1 74 ? 11.008 3.486 3.713 1 92.31 74 SER A C 1
ATOM 598 O O . SER A 1 74 ? 9.859 3.812 4.02 1 92.31 74 SER A O 1
ATOM 600 N N . PHE A 1 75 ? 11.312 2.895 2.58 1 92.88 75 PHE A N 1
ATOM 601 C CA . PHE A 1 75 ? 10.234 2.594 1.64 1 92.88 75 PHE A CA 1
ATOM 602 C C . PHE A 1 75 ? 9.219 1.644 2.262 1 92.88 75 PHE A C 1
ATOM 604 O O . PHE A 1 75 ? 8.016 1.813 2.084 1 92.88 75 PHE A O 1
ATOM 611 N N . ASN A 1 76 ? 9.734 0.705 2.98 1 91.81 76 ASN A N 1
ATOM 612 C CA . ASN A 1 76 ? 8.852 -0.243 3.646 1 91.81 76 ASN A CA 1
ATOM 613 C C . ASN A 1 76 ? 7.883 0.463 4.594 1 91.81 76 ASN A C 1
ATOM 615 O O . ASN A 1 76 ? 6.691 0.151 4.621 1 91.81 76 ASN A O 1
ATOM 619 N N . ASN A 1 77 ? 8.367 1.361 5.336 1 94.38 77 ASN A N 1
ATOM 620 C CA . ASN A 1 77 ? 7.527 2.109 6.266 1 94.38 77 ASN A CA 1
ATOM 621 C C . ASN A 1 77 ? 6.598 3.068 5.531 1 94.38 77 ASN A C 1
ATOM 623 O O . ASN A 1 77 ? 5.457 3.279 5.953 1 94.38 77 ASN A O 1
ATOM 627 N N . TYR A 1 78 ? 7.164 3.602 4.457 1 94.81 78 TYR A N 1
ATOM 628 C CA . TYR A 1 78 ? 6.344 4.48 3.629 1 94.81 78 TYR A CA 1
ATOM 629 C C . TYR A 1 78 ? 5.121 3.742 3.1 1 94.81 78 TYR A C 1
ATOM 631 O O . TYR A 1 78 ? 4.016 4.289 3.09 1 94.81 78 TYR A O 1
ATOM 639 N N . VAL A 1 79 ? 5.316 2.596 2.705 1 94.44 79 VAL A N 1
ATOM 640 C CA . VAL A 1 79 ? 4.219 1.803 2.164 1 94.44 79 VAL A CA 1
ATOM 641 C C . VAL A 1 79 ? 3.203 1.507 3.266 1 94.44 79 VAL A C 1
ATOM 643 O O . VAL A 1 79 ? 1.997 1.463 3.012 1 94.44 79 VAL A O 1
ATOM 646 N N . LYS A 1 80 ? 3.652 1.372 4.484 1 93.31 80 LYS A N 1
ATOM 647 C CA . LYS A 1 80 ? 2.732 1.182 5.605 1 93.31 80 LYS A CA 1
ATOM 648 C C . LYS A 1 80 ? 1.9 2.438 5.852 1 93.31 80 LYS A C 1
ATOM 650 O O . LYS A 1 80 ? 0.705 2.35 6.141 1 93.31 80 LYS A O 1
ATOM 655 N N . ILE A 1 81 ? 2.525 3.531 5.746 1 94.88 81 ILE A N 1
ATOM 656 C CA . ILE A 1 81 ? 1.81 4.793 5.875 1 94.88 81 ILE A CA 1
ATOM 657 C C . ILE A 1 81 ? 0.752 4.902 4.777 1 94.88 81 ILE A C 1
ATOM 659 O O . ILE A 1 81 ? -0.389 5.289 5.043 1 94.88 81 ILE A O 1
ATOM 663 N N . LEU A 1 82 ? 1.204 4.559 3.594 1 93.88 82 LEU A N 1
ATOM 664 C CA . LEU A 1 82 ? 0.276 4.566 2.467 1 93.88 82 LEU A CA 1
ATOM 665 C C . LEU A 1 82 ? -0.895 3.625 2.719 1 93.88 82 LEU A C 1
ATOM 667 O O . LEU A 1 82 ? -2.027 3.916 2.33 1 93.88 82 LEU A O 1
ATOM 671 N N . GLY A 1 83 ? -0.585 2.49 3.322 1 94.25 83 GLY A N 1
ATOM 672 C CA . GLY A 1 83 ? -1.647 1.563 3.678 1 94.25 83 GLY A CA 1
ATOM 673 C C . GLY A 1 83 ? -2.688 2.174 4.598 1 94.25 83 GLY A C 1
ATOM 674 O O . GLY A 1 83 ? -3.889 1.985 4.398 1 94.25 83 GLY A O 1
ATOM 675 N N . LYS A 1 84 ? -2.242 2.879 5.562 1 92.12 84 LYS A N 1
ATOM 676 C CA . LYS A 1 84 ? -3.154 3.584 6.461 1 92.12 84 LYS A CA 1
ATOM 677 C C . LYS A 1 84 ? -4.023 4.578 5.691 1 92.12 84 LYS A C 1
ATOM 679 O O . LYS A 1 84 ? -5.234 4.648 5.91 1 92.12 84 LYS A O 1
ATOM 684 N N . THR A 1 85 ? -3.404 5.34 4.84 1 92.94 85 THR A N 1
ATOM 685 C CA . THR A 1 85 ? -4.105 6.32 4.012 1 92.94 85 THR A CA 1
ATOM 686 C C . THR A 1 85 ? -5.145 5.637 3.129 1 92.94 85 THR A C 1
ATOM 688 O O . THR A 1 85 ? -6.293 6.074 3.062 1 92.94 85 THR A O 1
ATOM 691 N N . ALA A 1 86 ? -4.738 4.559 2.516 1 92.38 86 ALA A N 1
ATOM 692 C CA . ALA A 1 86 ? -5.641 3.801 1.652 1 92.38 86 ALA A CA 1
ATOM 693 C C . ALA A 1 86 ? -6.828 3.256 2.443 1 92.38 86 ALA A C 1
ATOM 695 O O . ALA A 1 86 ? -7.957 3.248 1.949 1 92.38 86 ALA A O 1
ATOM 696 N N . ASN A 1 87 ? -6.594 2.773 3.652 1 91.44 87 ASN A N 1
ATOM 697 C CA . ASN A 1 87 ? -7.676 2.279 4.5 1 91.44 87 ASN A CA 1
ATOM 698 C C . ASN A 1 87 ? -8.688 3.377 4.82 1 91.44 87 ASN A C 1
ATOM 700 O O . ASN A 1 87 ? -9.891 3.131 4.832 1 91.44 87 ASN A O 1
ATOM 704 N N . ILE A 1 88 ? -8.195 4.559 5.09 1 89.62 88 ILE A N 1
ATOM 705 C CA . ILE A 1 88 ? -9.07 5.691 5.363 1 89.62 88 ILE A CA 1
ATOM 706 C C . ILE A 1 88 ? -9.906 6.008 4.125 1 89.62 88 ILE A C 1
ATOM 708 O O . ILE A 1 88 ? -11.133 6.16 4.219 1 89.62 88 ILE A O 1
ATOM 712 N N . TYR A 1 89 ? -9.227 6.031 2.971 1 88.44 89 TYR A N 1
ATOM 713 C CA . TYR A 1 89 ? -9.961 6.238 1.729 1 88.44 89 TYR A CA 1
ATOM 714 C C . TYR A 1 89 ? -11.031 5.168 1.546 1 88.44 89 TYR A C 1
ATOM 716 O O . TYR A 1 89 ? -12.148 5.465 1.127 1 88.44 89 TYR A O 1
ATOM 724 N N . HIS A 1 90 ? -10.664 3.99 1.795 1 90.12 90 HIS A N 1
ATOM 725 C CA . HIS A 1 90 ? -11.594 2.871 1.638 1 90.12 90 HIS A CA 1
ATOM 726 C C . HIS A 1 90 ? -12.797 3.023 2.555 1 90.12 90 HIS A C 1
ATOM 728 O O . HIS A 1 90 ? -13.938 2.807 2.131 1 90.12 90 HIS A O 1
ATOM 734 N N . LYS A 1 91 ? -12.594 3.391 3.732 1 87.56 91 LYS A N 1
ATOM 735 C CA . LYS A 1 91 ? -13.688 3.635 4.664 1 87.56 91 LYS A CA 1
ATOM 736 C C . LYS A 1 91 ? -14.586 4.762 4.172 1 87.56 91 LYS A C 1
ATOM 738 O O . LYS A 1 91 ? -15.812 4.664 4.254 1 87.56 91 LYS A O 1
ATOM 743 N N . GLN A 1 92 ? -13.961 5.73 3.672 1 86.19 92 GLN A N 1
ATOM 744 C CA . GLN A 1 92 ? -14.711 6.871 3.16 1 86.19 92 GLN A CA 1
ATOM 745 C C . GLN A 1 92 ? -15.57 6.473 1.964 1 86.19 92 GLN A C 1
ATOM 747 O O . GLN A 1 92 ? -16.672 6.992 1.783 1 86.19 92 GLN A O 1
ATOM 752 N N . SER A 1 93 ? -15.023 5.582 1.198 1 84.12 93 SER A N 1
ATOM 753 C CA . SER A 1 93 ? -15.789 5.105 0.046 1 84.12 93 SER A CA 1
ATOM 754 C C . SER A 1 93 ? -17.016 4.32 0.479 1 84.12 93 SER A C 1
ATOM 756 O O . SER A 1 93 ? -17.938 4.109 -0.312 1 84.12 93 SER A O 1
ATOM 758 N N . HIS A 1 94 ? -17.031 3.842 1.708 1 84.69 94 HIS A N 1
ATOM 759 C CA . HIS A 1 94 ? -18.172 3.143 2.277 1 84.69 94 HIS A CA 1
ATOM 760 C C . HIS A 1 94 ? -18.969 4.051 3.211 1 84.69 94 HIS A C 1
ATOM 762 O O . HIS A 1 94 ? -19.609 3.576 4.148 1 84.69 94 HIS A O 1
ATOM 768 N N . ASN A 1 95 ? -18.75 5.336 3.088 1 82.44 95 ASN A N 1
ATOM 769 C CA . ASN A 1 95 ? -19.5 6.383 3.768 1 82.44 95 ASN A CA 1
ATOM 770 C C . ASN A 1 95 ? -19.125 6.48 5.242 1 82.44 95 ASN A C 1
ATOM 772 O O . ASN A 1 95 ? -19.953 6.859 6.078 1 82.44 95 ASN A O 1
ATOM 776 N N . ASP A 1 96 ? -17.984 5.891 5.555 1 83.06 96 ASP A N 1
ATOM 777 C CA . ASP A 1 96 ? -17.375 6.133 6.855 1 83.06 96 ASP A CA 1
ATOM 778 C C . ASP A 1 96 ? -16.312 7.238 6.773 1 83.06 96 ASP A C 1
ATOM 780 O O . ASP A 1 96 ? -15.211 7.016 6.273 1 83.06 96 ASP A O 1
ATOM 784 N N . MET A 1 97 ? -16.641 8.391 7.301 1 79.44 97 MET A N 1
ATOM 785 C CA . MET A 1 97 ? -15.781 9.555 7.105 1 79.44 97 MET A CA 1
ATOM 786 C C . MET A 1 97 ? -14.805 9.703 8.266 1 79.44 97 MET A C 1
ATOM 788 O O . MET A 1 97 ? -14.102 10.711 8.359 1 79.44 97 MET A O 1
ATOM 792 N N . THR A 1 98 ? -14.727 8.641 9.039 1 81.94 98 THR A N 1
ATOM 793 C CA . THR A 1 98 ? -13.781 8.695 10.148 1 81.94 98 THR A CA 1
ATOM 794 C C . THR A 1 98 ? -12.359 8.477 9.656 1 81.94 98 THR A C 1
ATOM 796 O O . THR A 1 98 ? -12.125 7.707 8.727 1 81.94 98 THR A O 1
ATOM 799 N N . CYS A 1 99 ? -11.43 9.25 10.18 1 84 99 CYS A N 1
ATOM 800 C CA . CYS A 1 99 ? -10.031 9.141 9.781 1 84 99 CYS A CA 1
ATOM 801 C C . CYS A 1 99 ? -9.25 8.305 10.781 1 84 99 CYS A C 1
ATOM 803 O O . CYS A 1 99 ? -8.016 8.344 10.797 1 84 99 CYS A O 1
ATOM 805 N N . ASP A 1 100 ? -9.922 7.629 11.711 1 71.88 100 ASP A N 1
ATOM 806 C CA . ASP A 1 100 ? -9.273 6.758 12.688 1 71.88 100 ASP A CA 1
ATOM 807 C C . ASP A 1 100 ? -9.211 5.316 12.18 1 71.88 100 ASP A C 1
ATOM 809 O O . ASP A 1 100 ? -10.172 4.816 11.594 1 71.88 100 ASP A O 1
ATOM 813 N N . ASP A 1 101 ? -8.07 4.766 11.602 1 58.56 101 ASP A N 1
ATOM 814 C CA . ASP A 1 101 ? -8 3.383 11.141 1 58.56 101 ASP A CA 1
ATOM 815 C C . ASP A 1 101 ? -7.555 2.449 12.266 1 58.56 101 ASP A C 1
ATOM 817 O O . ASP A 1 101 ? -6.836 1.479 12.023 1 58.56 101 ASP A O 1
ATOM 821 N N . ARG A 1 102 ? -7.812 2.807 13.586 1 47.06 102 ARG A N 1
ATOM 822 C CA . ARG A 1 102 ? -7.391 2.029 14.75 1 47.06 102 ARG A CA 1
ATOM 823 C C . ARG A 1 102 ? -7.914 0.6 14.664 1 47.06 102 ARG A C 1
ATOM 825 O O . ARG A 1 102 ? -7.656 -0.211 15.562 1 47.06 102 ARG A O 1
ATOM 832 N N . ARG A 1 103 ? -8.609 0.05 13.617 1 39.19 103 ARG A N 1
ATOM 833 C CA . ARG A 1 103 ? -8.977 -1.335 13.883 1 39.19 103 ARG A CA 1
ATOM 834 C C . ARG A 1 103 ? -7.91 -2.297 13.375 1 39.19 103 ARG A C 1
ATOM 836 O O . ARG A 1 103 ? -7.363 -2.107 12.289 1 39.19 103 ARG A O 1
ATOM 843 N N . MET B 1 1 ? -11.203 19.625 -7.113 1 49.69 1 MET B N 1
ATOM 844 C CA . MET B 1 1 ? -9.75 19.594 -7.23 1 49.69 1 MET B CA 1
ATOM 845 C C . MET B 1 1 ? -9.281 18.281 -7.859 1 49.69 1 MET B C 1
ATOM 847 O O . MET B 1 1 ? -9.938 17.25 -7.723 1 49.69 1 MET B O 1
ATOM 851 N N . VAL B 1 2 ? -8.398 18.344 -8.836 1 70.06 2 VAL B N 1
ATOM 852 C CA . VAL B 1 2 ? -8.023 17.188 -9.641 1 70.06 2 VAL B CA 1
ATOM 853 C C . VAL B 1 2 ? -7.137 16.25 -8.82 1 70.06 2 VAL B C 1
ATOM 855 O O . VAL B 1 2 ? -6.227 16.703 -8.125 1 70.06 2 VAL B O 1
ATOM 858 N N . ALA B 1 3 ? -7.5 15.07 -8.852 1 83.06 3 ALA B N 1
ATOM 859 C CA . ALA B 1 3 ? -6.734 14.086 -8.094 1 83.06 3 ALA B CA 1
ATOM 860 C C . ALA B 1 3 ? -5.285 14.031 -8.578 1 83.06 3 ALA B C 1
ATOM 862 O O . ALA B 1 3 ? -5.023 14.078 -9.781 1 83.06 3 ALA B O 1
ATOM 863 N N . THR B 1 4 ? -4.324 14.117 -7.68 1 89.5 4 THR B N 1
ATOM 864 C CA . THR B 1 4 ? -2.906 13.969 -7.996 1 89.5 4 THR B CA 1
ATOM 865 C C . THR B 1 4 ? -2.607 12.562 -8.5 1 89.5 4 THR B C 1
ATOM 867 O O . THR B 1 4 ? -3.475 11.688 -8.461 1 89.5 4 THR B O 1
ATOM 870 N N . LYS B 1 5 ? -1.418 12.453 -9.039 1 87 5 LYS B N 1
ATOM 871 C CA . LYS B 1 5 ? -1.013 11.141 -9.531 1 87 5 LYS B CA 1
ATOM 872 C C . LYS B 1 5 ? -1.059 10.102 -8.414 1 87 5 LYS B C 1
ATOM 874 O O . LYS B 1 5 ? -1.502 8.969 -8.633 1 87 5 LYS B O 1
ATOM 879 N N . LEU B 1 6 ? -0.625 10.461 -7.191 1 91.12 6 LEU B N 1
ATOM 880 C CA . LEU B 1 6 ? -0.607 9.516 -6.078 1 91.12 6 LEU B CA 1
ATOM 881 C C . LEU B 1 6 ? -2.025 9.195 -5.617 1 91.12 6 LEU B C 1
ATOM 883 O O . LEU B 1 6 ? -2.334 8.039 -5.32 1 91.12 6 LEU B O 1
ATOM 887 N N . GLU B 1 7 ? -2.883 10.164 -5.652 1 91.12 7 GLU B N 1
ATOM 888 C CA . GLU B 1 7 ? -4.281 9.914 -5.309 1 91.12 7 GLU B CA 1
ATOM 889 C C . GLU B 1 7 ? -4.938 8.977 -6.32 1 91.12 7 GLU B C 1
ATOM 891 O O . GLU B 1 7 ? -5.707 8.094 -5.945 1 91.12 7 GLU B O 1
ATOM 896 N N . GLU B 1 8 ? -4.547 9.141 -7.527 1 89.5 8 GLU B N 1
ATOM 897 C CA . GLU B 1 8 ? -5.059 8.25 -8.562 1 89.5 8 GLU B CA 1
ATOM 898 C C . GLU B 1 8 ? -4.531 6.828 -8.375 1 89.5 8 GLU B C 1
ATOM 900 O O . GLU B 1 8 ? -5.25 5.855 -8.602 1 89.5 8 GLU B O 1
ATOM 905 N N . ALA B 1 9 ? -3.318 6.836 -8.023 1 90.88 9 ALA B N 1
ATOM 906 C CA . ALA B 1 9 ? -2.713 5.527 -7.781 1 90.88 9 ALA B CA 1
ATOM 907 C C . ALA B 1 9 ? -3.414 4.801 -6.637 1 90.88 9 ALA B C 1
ATOM 909 O O . ALA B 1 9 ? -3.729 3.613 -6.75 1 90.88 9 ALA B O 1
ATOM 910 N N . VAL B 1 10 ? -3.725 5.473 -5.523 1 91.81 10 VAL B N 1
ATOM 911 C CA . VAL B 1 10 ? -4.391 4.875 -4.371 1 91.81 10 VAL B CA 1
ATOM 912 C C . VAL B 1 10 ? -5.82 4.484 -4.746 1 91.81 10 VAL B C 1
ATOM 914 O O . VAL B 1 10 ? -6.293 3.408 -4.375 1 91.81 10 VAL B O 1
ATOM 917 N N . ASN B 1 11 ? -6.461 5.297 -5.547 1 88.56 11 ASN B N 1
ATOM 918 C CA . ASN B 1 11 ? -7.789 4.953 -6.047 1 88.56 11 ASN B CA 1
ATOM 919 C C . ASN B 1 11 ? -7.75 3.701 -6.918 1 88.56 11 ASN B C 1
ATOM 921 O O . ASN B 1 11 ? -8.664 2.873 -6.867 1 88.56 11 ASN B O 1
ATOM 925 N N . GLY B 1 12 ? -6.734 3.643 -7.703 1 90.12 12 GLY B N 1
ATOM 926 C CA . GLY B 1 12 ? -6.566 2.455 -8.523 1 90.12 12 GLY B CA 1
ATOM 927 C C . GLY B 1 12 ? -6.418 1.184 -7.711 1 90.12 12 GLY B C 1
ATOM 928 O O . GLY B 1 12 ? -6.992 0.149 -8.055 1 90.12 12 GLY B O 1
ATOM 929 N N . VAL B 1 13 ? -5.719 1.285 -6.625 1 91.81 13 VAL B N 1
ATOM 930 C CA . VAL B 1 13 ? -5.539 0.16 -5.715 1 91.81 13 VAL B CA 1
ATOM 931 C C . VAL B 1 13 ? -6.887 -0.246 -5.121 1 91.81 13 VAL B C 1
ATOM 933 O O . VAL B 1 13 ? -7.242 -1.428 -5.121 1 91.81 13 VAL B O 1
ATOM 936 N N . MET B 1 14 ? -7.637 0.708 -4.637 1 92.06 14 MET B N 1
ATOM 937 C CA . MET B 1 14 ? -8.938 0.437 -4.035 1 92.06 14 MET B CA 1
ATOM 938 C C . MET B 1 14 ? -9.898 -0.158 -5.062 1 92.06 14 MET B C 1
ATOM 940 O O . MET B 1 14 ? -10.586 -1.142 -4.777 1 92.06 14 MET B O 1
ATOM 944 N N . ASN B 1 15 ? -9.945 0.421 -6.242 1 90.31 15 ASN B N 1
ATOM 945 C CA . ASN B 1 15 ? -10.859 -0.028 -7.289 1 90.31 15 ASN B CA 1
ATOM 946 C C . ASN B 1 15 ? -10.555 -1.46 -7.719 1 90.31 15 ASN B C 1
ATOM 948 O O . ASN B 1 15 ? -11.469 -2.248 -7.957 1 90.31 15 ASN B O 1
ATOM 952 N N . THR B 1 16 ? -9.297 -1.704 -7.867 1 93.31 16 THR B N 1
ATOM 953 C CA . THR B 1 16 ? -8.914 -3.061 -8.242 1 93.31 16 THR B CA 1
ATOM 954 C C . THR B 1 16 ? -9.367 -4.062 -7.184 1 93.31 16 THR B C 1
ATOM 956 O O . THR B 1 16 ? -9.891 -5.129 -7.512 1 93.31 16 THR B O 1
ATOM 959 N N . PHE B 1 17 ? -9.18 -3.686 -5.922 1 93.5 17 PHE B N 1
ATOM 960 C CA . PHE B 1 17 ? -9.633 -4.543 -4.836 1 93.5 17 PHE B CA 1
ATOM 961 C C . PHE B 1 17 ? -11.125 -4.832 -4.957 1 93.5 17 PHE B C 1
ATOM 963 O O . PHE B 1 17 ? -11.555 -5.98 -4.84 1 93.5 17 PHE B O 1
ATOM 970 N N . HIS B 1 18 ? -11.906 -3.848 -5.254 1 91.12 18 HIS B N 1
ATOM 971 C CA . HIS B 1 18 ? -13.352 -3.975 -5.363 1 91.12 18 HIS B CA 1
ATOM 972 C C . HIS B 1 18 ? -13.734 -4.84 -6.562 1 91.12 18 HIS B C 1
ATOM 974 O O . HIS B 1 18 ? -14.766 -5.523 -6.535 1 91.12 18 HIS B O 1
ATOM 980 N N . GLN B 1 19 ? -12.953 -4.875 -7.535 1 91.81 19 GLN B N 1
ATOM 981 C CA . GLN B 1 19 ? -13.227 -5.656 -8.734 1 91.81 19 GLN B CA 1
ATOM 982 C C . GLN B 1 19 ? -13.133 -7.152 -8.453 1 91.81 19 GLN B C 1
ATOM 984 O O . GLN B 1 19 ? -13.805 -7.957 -9.102 1 91.81 19 GLN B O 1
ATOM 989 N N . TYR B 1 20 ? -12.32 -7.465 -7.492 1 93.19 20 TYR B N 1
ATOM 990 C CA . TYR B 1 20 ? -12.062 -8.883 -7.273 1 93.19 20 TYR B CA 1
ATOM 991 C C . TYR B 1 20 ? -12.703 -9.359 -5.973 1 93.19 20 TYR B C 1
ATOM 993 O O . TYR B 1 20 ? -12.867 -10.562 -5.762 1 93.19 20 TYR B O 1
ATOM 1001 N N . SER B 1 21 ? -12.922 -8.391 -5.102 1 91.31 21 SER B N 1
ATOM 1002 C CA . SER B 1 21 ? -13.438 -8.758 -3.787 1 91.31 21 SER B CA 1
ATOM 1003 C C . SER B 1 21 ? -14.945 -8.969 -3.826 1 91.31 21 SER B C 1
ATOM 1005 O O . SER B 1 21 ? -15.641 -8.352 -4.637 1 91.31 21 SER B O 1
ATOM 1007 N N . ARG B 1 22 ? -15.469 -9.945 -3.121 1 79.94 22 ARG B N 1
ATOM 1008 C CA . ARG B 1 22 ? -16.906 -10.117 -2.918 1 79.94 22 ARG B CA 1
ATOM 1009 C C . ARG B 1 22 ? -17.453 -9.039 -1.99 1 79.94 22 ARG B C 1
ATOM 1011 O O . ARG B 1 22 ? -16.906 -8.797 -0.916 1 79.94 22 ARG B O 1
ATOM 1018 N N . LYS B 1 23 ? -18.406 -8.352 -2.596 1 69.19 23 LYS B N 1
ATOM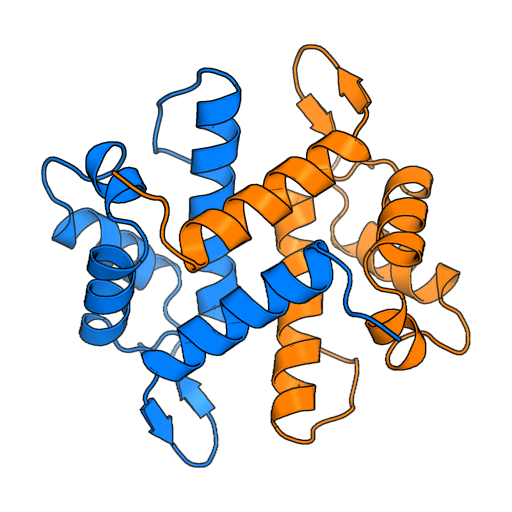 1019 C CA . LYS B 1 23 ? -19.031 -7.266 -1.85 1 69.19 23 LYS B CA 1
ATOM 1020 C C . LYS B 1 23 ? -20.141 -7.797 -0.943 1 69.19 23 LYS B C 1
ATOM 1022 O O . LYS B 1 23 ? -21.109 -8.406 -1.418 1 69.19 23 LYS B O 1
ATOM 1027 N N . THR B 1 24 ? -19.672 -8.172 0.176 1 60.78 24 THR B N 1
ATOM 1028 C CA . THR B 1 24 ? -20.812 -8.375 1.062 1 60.78 24 THR B CA 1
ATOM 1029 C C . THR B 1 24 ? -21.125 -7.102 1.841 1 60.78 24 THR B C 1
ATOM 1031 O O . THR B 1 24 ? -20.312 -6.164 1.855 1 60.78 24 THR B O 1
ATOM 1034 N N . LYS B 1 25 ? -22.312 -6.938 2.223 1 54.03 25 LYS B N 1
ATOM 1035 C CA . LYS B 1 25 ? -22.812 -5.734 2.889 1 54.03 25 LYS B CA 1
ATOM 1036 C C . LYS B 1 25 ? -21.734 -5.117 3.779 1 54.03 25 LYS B C 1
ATOM 1038 O O . LYS B 1 25 ? -21.625 -3.895 3.885 1 54.03 25 LYS B O 1
ATOM 1043 N N . ASP B 1 26 ? -20.953 -5.859 4.613 1 52.88 26 ASP B N 1
ATOM 1044 C CA . ASP B 1 26 ? -20.141 -5.285 5.676 1 52.88 26 ASP B CA 1
ATOM 1045 C C . ASP B 1 26 ? -18.656 -5.293 5.301 1 52.88 26 ASP B C 1
ATOM 1047 O O . ASP B 1 26 ? -17.859 -4.609 5.93 1 52.88 26 ASP B O 1
ATOM 1051 N N . TRP B 1 27 ? -18.281 -6.164 4.438 1 62.91 27 TRP B N 1
ATOM 1052 C CA . TRP B 1 27 ? -16.828 -6.137 4.375 1 62.91 27 TRP B CA 1
ATOM 1053 C C . TRP B 1 27 ? -16.328 -6.781 3.086 1 62.91 27 TRP B C 1
ATOM 1055 O O . TRP B 1 27 ? -16.891 -7.762 2.611 1 62.91 27 TRP B O 1
ATOM 1065 N N . ASP B 1 28 ? -15.547 -5.898 2.307 1 82.81 28 ASP B N 1
ATOM 1066 C CA . ASP B 1 28 ? -14.906 -6.48 1.133 1 82.81 28 ASP B CA 1
ATOM 1067 C C . ASP B 1 28 ? -13.719 -7.352 1.534 1 82.81 28 ASP B C 1
ATOM 1069 O O . ASP B 1 28 ? -12.875 -6.938 2.336 1 82.81 28 ASP B O 1
ATOM 1073 N N . GLU B 1 29 ? -13.828 -8.578 1.27 1 91.62 29 GLU B N 1
ATOM 1074 C CA . GLU B 1 29 ? -12.719 -9.484 1.533 1 91.62 29 GLU B CA 1
ATOM 1075 C C . GLU B 1 29 ? -12.375 -10.312 0.298 1 91.62 29 GLU B C 1
ATOM 1077 O O . GLU B 1 29 ? -13.211 -10.484 -0.594 1 91.62 29 GLU B O 1
ATOM 1082 N N . LEU B 1 30 ? -11.148 -10.797 0.238 1 94.12 30 LEU B N 1
ATOM 1083 C CA . LEU B 1 30 ? -10.68 -11.641 -0.854 1 94.12 30 LEU B CA 1
ATOM 1084 C C . LEU B 1 30 ? -10.398 -13.055 -0.366 1 94.12 30 LEU B C 1
ATOM 1086 O O . LEU B 1 30 ? -9.711 -13.25 0.638 1 94.12 30 LEU B O 1
ATOM 1090 N N . SER B 1 31 ? -10.977 -13.992 -1.053 1 94.19 31 SER B N 1
ATOM 1091 C CA . SER B 1 31 ? -10.57 -15.383 -0.866 1 94.19 31 SER B CA 1
ATOM 1092 C C . SER B 1 31 ? -9.25 -15.672 -1.577 1 94.19 31 SER B C 1
ATOM 1094 O O . SER B 1 31 ? -8.75 -14.828 -2.324 1 94.19 31 SER B O 1
ATOM 1096 N N . LEU B 1 32 ? -8.719 -16.875 -1.284 1 95.94 32 LEU B N 1
ATOM 1097 C CA . LEU B 1 32 ? -7.477 -17.266 -1.949 1 95.94 32 LEU B CA 1
ATOM 1098 C C . LEU B 1 32 ? -7.648 -17.266 -3.465 1 95.94 32 LEU B C 1
ATOM 1100 O O . LEU B 1 32 ? -6.781 -16.766 -4.191 1 95.94 32 LEU B O 1
ATOM 1104 N N . GLN B 1 33 ? -8.75 -17.828 -3.932 1 95.69 33 GLN B N 1
ATOM 1105 C CA . GLN B 1 33 ? -9 -17.875 -5.367 1 95.69 33 GLN B CA 1
ATOM 1106 C C . GLN B 1 33 ? -9.086 -16.469 -5.957 1 95.69 33 GLN B C 1
ATOM 1108 O O . GLN B 1 33 ? -8.531 -16.203 -7.027 1 95.69 33 GLN B O 1
ATOM 1113 N N . GLU B 1 34 ? -9.742 -15.555 -5.336 1 95.56 34 GLU B N 1
ATOM 1114 C CA . GLU B 1 34 ? -9.891 -14.18 -5.809 1 95.56 34 GLU B CA 1
ATOM 1115 C C . GLU B 1 34 ? -8.555 -13.453 -5.828 1 95.56 34 GLU B C 1
ATOM 1117 O O . GLU B 1 34 ? -8.258 -12.703 -6.766 1 95.56 34 GLU B O 1
ATOM 1122 N N . LEU B 1 35 ? -7.738 -13.672 -4.785 1 95.94 35 LEU B N 1
ATOM 1123 C CA . LEU B 1 35 ? -6.406 -13.078 -4.762 1 95.94 35 LEU B CA 1
ATOM 1124 C C . LEU B 1 35 ? -5.543 -13.625 -5.895 1 95.94 35 LEU B C 1
ATOM 1126 O O . LEU B 1 35 ? -4.805 -12.875 -6.535 1 95.94 35 LEU B O 1
ATOM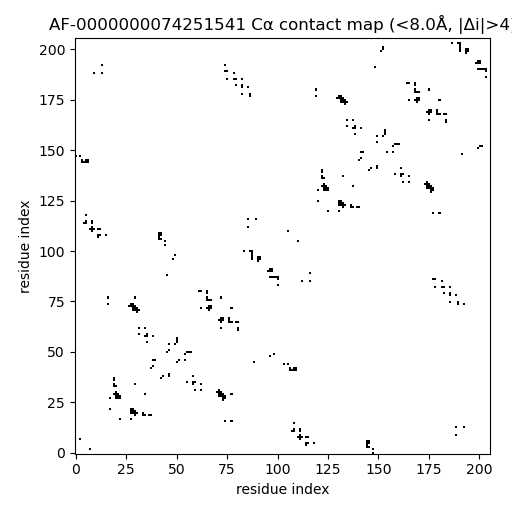 1130 N N . THR B 1 36 ? -5.691 -14.898 -6.094 1 96.38 36 THR B N 1
ATOM 1131 C CA . THR B 1 36 ? -4.945 -15.547 -7.172 1 96.38 36 THR B CA 1
ATOM 1132 C C . THR B 1 36 ? -5.312 -14.93 -8.523 1 96.38 36 THR B C 1
ATOM 1134 O O . THR B 1 36 ? -4.43 -14.586 -9.312 1 96.38 36 THR B O 1
ATOM 1137 N N . ASN B 1 37 ? -6.578 -14.734 -8.742 1 95.88 37 ASN B N 1
ATOM 1138 C CA . ASN B 1 37 ? -7.035 -14.117 -9.977 1 95.88 37 ASN B CA 1
ATOM 1139 C C . ASN B 1 37 ? -6.527 -12.68 -10.109 1 95.88 37 ASN B C 1
ATOM 1141 O O . ASN B 1 37 ? -6.133 -12.258 -11.195 1 95.88 37 ASN B O 1
ATOM 1145 N N . LEU B 1 38 ? -6.559 -11.984 -9.07 1 95.44 38 LEU B N 1
ATOM 1146 C CA . LEU B 1 38 ? -6.066 -10.609 -9.07 1 95.44 38 LEU B CA 1
ATOM 1147 C C . LEU B 1 38 ? -4.598 -10.562 -9.477 1 95.44 38 LEU B C 1
ATOM 1149 O O . LEU B 1 38 ? -4.223 -9.805 -10.375 1 95.44 38 LEU B O 1
ATOM 1153 N N . TYR B 1 39 ? -3.756 -11.375 -8.836 1 95.56 39 TYR B N 1
ATOM 1154 C CA . TYR B 1 39 ? -2.33 -11.359 -9.141 1 95.56 39 TYR B CA 1
ATOM 1155 C C . TYR B 1 39 ? -2.072 -11.766 -10.586 1 95.56 39 TYR B C 1
ATOM 1157 O O . TYR B 1 39 ? -1.271 -11.133 -11.281 1 95.56 39 TYR B O 1
ATOM 1165 N N . LYS B 1 40 ? -2.736 -12.758 -11.07 1 94.69 40 LYS B N 1
ATOM 1166 C CA . LYS B 1 40 ? -2.498 -13.273 -12.406 1 94.69 40 LYS B CA 1
ATOM 1167 C C . LYS B 1 40 ? -2.941 -12.273 -13.477 1 94.69 40 LYS B C 1
ATOM 1169 O O . LYS B 1 40 ? -2.312 -12.164 -14.531 1 94.69 40 LYS B O 1
ATOM 1174 N N . ASN B 1 41 ? -3.98 -11.516 -13.117 1 95.19 41 ASN B N 1
ATOM 1175 C CA . ASN B 1 41 ? -4.516 -10.586 -14.109 1 95.19 41 ASN B CA 1
ATOM 1176 C C . ASN B 1 41 ? -3.871 -9.211 -13.984 1 95.19 41 ASN B C 1
ATOM 1178 O O . ASN B 1 41 ? -3.721 -8.5 -14.984 1 95.19 41 ASN B O 1
ATOM 1182 N N . GLU B 1 42 ? -3.506 -8.82 -12.781 1 94.69 42 GLU B N 1
ATOM 1183 C CA . GLU B 1 42 ? -3.084 -7.438 -12.547 1 94.69 42 GLU B CA 1
ATOM 1184 C C . GLU B 1 42 ? -1.565 -7.336 -12.438 1 94.69 42 GLU B C 1
ATOM 1186 O O . GLU B 1 42 ? -1 -6.246 -12.555 1 94.69 42 GLU B O 1
ATOM 1191 N N . TYR B 1 43 ? -0.841 -8.469 -12.094 1 93.69 43 TYR B N 1
ATOM 1192 C CA . TYR B 1 43 ? 0.608 -8.445 -11.93 1 93.69 43 TYR B CA 1
ATOM 1193 C C . TYR B 1 43 ? 1.272 -9.508 -12.797 1 93.69 43 TYR B C 1
ATOM 1195 O O . TYR B 1 43 ? 2.084 -10.297 -12.312 1 93.69 43 TYR B O 1
ATOM 1203 N N . PRO B 1 44 ? 0.98 -9.5 -14.109 1 92.19 44 PRO B N 1
ATOM 1204 C CA . PRO B 1 44 ? 1.632 -10.523 -14.93 1 92.19 44 PRO B CA 1
ATOM 1205 C C . PRO B 1 44 ? 3.145 -10.336 -15.016 1 92.19 44 PRO B C 1
ATOM 1207 O O . PRO B 1 44 ? 3.896 -11.312 -14.992 1 92.19 44 PRO B O 1
ATOM 1210 N N . ILE B 1 45 ? 3.617 -9.203 -15.109 1 89.31 45 ILE B N 1
ATOM 1211 C CA . ILE B 1 45 ? 5.043 -8.914 -15.211 1 89.31 45 ILE B CA 1
ATOM 1212 C C . ILE B 1 45 ? 5.734 -9.242 -13.891 1 89.31 45 ILE B C 1
ATOM 1214 O O . ILE B 1 45 ? 6.793 -9.875 -13.875 1 89.31 45 ILE B O 1
ATOM 1218 N N . PHE B 1 46 ? 5.141 -8.867 -12.836 1 90.44 46 PHE B N 1
ATOM 1219 C CA . PHE B 1 46 ? 5.688 -9.172 -11.523 1 90.44 46 PHE B CA 1
ATOM 1220 C C . PHE B 1 46 ? 5.832 -10.672 -11.32 1 90.44 46 PHE B C 1
ATOM 1222 O O . PHE B 1 46 ? 6.871 -11.141 -10.852 1 90.44 46 PHE B O 1
ATOM 1229 N N . LEU B 1 47 ? 4.773 -11.438 -11.68 1 91.38 47 LEU B N 1
ATOM 1230 C CA . LEU B 1 47 ? 4.781 -12.883 -11.5 1 91.38 47 LEU B CA 1
ATOM 1231 C C . LEU B 1 47 ? 5.809 -13.547 -12.414 1 91.38 47 LEU B C 1
ATOM 1233 O O . LEU B 1 47 ? 6.332 -14.617 -12.102 1 91.38 47 LEU B O 1
ATOM 1237 N N . SER B 1 48 ? 6.109 -12.898 -13.5 1 90 48 SER B N 1
ATOM 1238 C CA . SER B 1 48 ? 7.121 -13.422 -14.406 1 90 48 SER B CA 1
ATOM 1239 C C . SER B 1 48 ? 8.523 -13.281 -13.82 1 90 48 SER B C 1
ATOM 1241 O O . SER B 1 48 ? 9.414 -14.062 -14.141 1 90 48 SER B O 1
ATOM 1243 N N . THR B 1 49 ? 8.672 -12.281 -12.914 1 87.19 49 THR B N 1
ATOM 1244 C CA . THR B 1 49 ? 9.969 -12.039 -12.281 1 87.19 49 THR B CA 1
ATOM 1245 C C . THR B 1 49 ? 10.039 -12.719 -10.914 1 87.19 49 THR B C 1
ATOM 1247 O O . THR B 1 49 ? 11.102 -13.18 -10.5 1 87.19 49 THR B O 1
ATOM 1250 N N . CYS B 1 50 ? 8.875 -12.617 -10.289 1 87.12 50 CYS B N 1
ATOM 1251 C CA . CYS B 1 50 ? 8.789 -13.211 -8.961 1 87.12 50 CYS B CA 1
ATOM 1252 C C . CYS B 1 50 ? 7.707 -14.281 -8.914 1 87.12 50 CYS B C 1
ATOM 1254 O O . CYS B 1 50 ? 6.531 -14 -9.148 1 87.12 50 CYS B O 1
ATOM 1256 N N . GLY B 1 51 ? 7.988 -15.5 -8.867 1 84.44 51 GLY B N 1
ATOM 1257 C CA . GLY B 1 51 ? 7.031 -16.594 -8.805 1 84.44 51 GLY B CA 1
ATOM 1258 C C . GLY B 1 51 ? 6.82 -17.281 -10.141 1 84.44 51 GLY B C 1
ATOM 1259 O O . GLY B 1 51 ? 5.793 -17.922 -10.352 1 84.44 51 GLY B O 1
ATOM 1260 N N . SER B 1 52 ? 7.762 -17.109 -11.016 1 82.06 52 SER B N 1
ATOM 1261 C CA . SER B 1 52 ? 7.629 -17.625 -12.375 1 82.06 52 SER B CA 1
ATOM 1262 C C . SER B 1 52 ? 7.504 -19.141 -12.383 1 82.06 52 SER B C 1
ATOM 1264 O O . SER B 1 52 ? 6.719 -19.703 -13.148 1 82.06 52 SER B O 1
ATOM 1266 N N . ASP B 1 53 ? 8.195 -19.75 -11.508 1 89.06 53 ASP B N 1
ATOM 1267 C CA . ASP B 1 53 ? 8.195 -21.219 -11.508 1 89.06 53 ASP B CA 1
ATOM 1268 C C . ASP B 1 53 ? 6.918 -21.766 -10.883 1 89.06 53 ASP B C 1
ATOM 1270 O O . ASP B 1 53 ? 6.477 -22.859 -11.219 1 89.06 53 ASP B O 1
ATOM 1274 N N . ASN B 1 54 ? 6.395 -21.078 -10 1 92.19 54 ASN B N 1
ATOM 1275 C CA . ASN B 1 54 ? 5.207 -21.5 -9.266 1 92.19 54 ASN B CA 1
ATOM 1276 C C . ASN B 1 54 ? 4.406 -20.312 -8.75 1 92.19 54 ASN B C 1
ATOM 1278 O O . ASN B 1 54 ? 4.348 -20.078 -7.543 1 92.19 54 ASN B O 1
ATOM 1282 N N . PRO B 1 55 ? 3.715 -19.703 -9.703 1 92.69 55 PRO B N 1
ATOM 1283 C CA . PRO B 1 55 ? 2.963 -18.5 -9.312 1 92.69 55 PRO B CA 1
ATOM 1284 C C . PRO B 1 55 ? 1.895 -18.797 -8.266 1 92.69 55 PRO B C 1
ATOM 1286 O O . PRO B 1 55 ? 1.692 -18 -7.344 1 92.69 55 PRO B O 1
ATOM 1289 N N . ASP B 1 56 ? 1.237 -19.938 -8.375 1 94.94 56 ASP B N 1
ATOM 1290 C CA . ASP B 1 56 ? 0.193 -20.312 -7.422 1 94.94 56 ASP B CA 1
ATOM 1291 C C . ASP B 1 56 ? 0.762 -20.453 -6.012 1 94.94 56 ASP B C 1
ATOM 1293 O O . ASP B 1 56 ? 0.141 -20.016 -5.039 1 94.94 56 ASP B O 1
ATOM 1297 N N . GLY B 1 57 ? 1.899 -21.062 -5.965 1 94.31 57 GLY B N 1
ATOM 1298 C CA . GLY B 1 57 ? 2.553 -21.203 -4.676 1 94.31 57 GLY B CA 1
ATOM 1299 C C . GLY B 1 57 ? 2.975 -19.875 -4.074 1 94.31 57 GLY B C 1
ATOM 1300 O O . GLY B 1 57 ? 2.801 -19.656 -2.877 1 94.31 57 GLY B O 1
ATOM 1301 N N . PHE B 1 58 ? 3.506 -19.047 -4.867 1 93.81 58 PHE B N 1
ATOM 1302 C CA . PHE B 1 58 ? 3.93 -17.734 -4.422 1 93.81 58 PHE B CA 1
ATOM 1303 C C . PHE B 1 58 ? 2.752 -16.938 -3.861 1 93.81 58 PHE B C 1
ATOM 1305 O O . PHE B 1 58 ? 2.834 -16.391 -2.76 1 93.81 58 PHE B O 1
ATOM 1312 N N . ILE B 1 59 ? 1.63 -16.938 -4.527 1 95.38 59 ILE B N 1
ATOM 1313 C CA . ILE B 1 59 ? 0.436 -16.203 -4.129 1 95.38 59 ILE B CA 1
ATOM 1314 C C . ILE B 1 59 ? -0.146 -16.812 -2.855 1 95.38 59 ILE B C 1
ATOM 1316 O O . ILE B 1 59 ? -0.597 -16.094 -1.962 1 95.38 59 ILE B O 1
ATOM 1320 N N . LYS B 1 60 ? -0.089 -18.125 -2.816 1 95.38 60 LYS B N 1
ATOM 1321 C CA . LYS B 1 60 ? -0.596 -18.812 -1.633 1 95.38 60 LYS B CA 1
ATOM 1322 C C . LYS B 1 60 ? 0.213 -18.438 -0.393 1 95.38 60 LYS B C 1
ATOM 1324 O O . LYS B 1 60 ? -0.342 -18.312 0.7 1 95.38 60 LYS B O 1
ATOM 1329 N N . GLU B 1 61 ? 1.453 -18.281 -0.548 1 94 61 GLU B N 1
ATOM 1330 C CA . GLU B 1 61 ? 2.287 -17.859 0.575 1 94 61 GLU B CA 1
ATOM 1331 C C . GLU B 1 61 ? 1.899 -16.469 1.065 1 94 61 GLU B C 1
ATOM 1333 O O . GLU B 1 61 ? 1.812 -16.234 2.271 1 94 61 GLU B O 1
ATOM 1338 N N . LEU B 1 62 ? 1.746 -15.602 0.109 1 93.44 62 LEU B N 1
ATOM 1339 C CA . LEU B 1 62 ? 1.312 -14.25 0.461 1 93.44 62 LEU B CA 1
ATOM 1340 C C . LEU B 1 62 ? -0.046 -14.281 1.153 1 93.44 62 LEU B C 1
ATOM 1342 O O . LEU B 1 62 ? -0.232 -13.641 2.191 1 93.44 62 LEU B O 1
ATOM 1346 N N . PHE B 1 63 ? -0.895 -15.078 0.705 1 95.75 63 PHE B N 1
ATOM 1347 C CA . PHE B 1 63 ? -2.23 -15.234 1.265 1 95.75 63 PHE B CA 1
ATOM 1348 C C . PHE B 1 63 ? -2.16 -15.766 2.691 1 95.75 63 PHE B C 1
ATOM 1350 O O . PHE B 1 63 ? -2.783 -15.203 3.598 1 95.75 63 PHE B O 1
ATOM 1357 N N . ASP B 1 64 ? -1.421 -16.797 2.846 1 95.31 64 ASP B N 1
ATOM 1358 C CA . ASP B 1 64 ? -1.31 -17.422 4.16 1 95.31 64 ASP B CA 1
ATOM 1359 C C . ASP B 1 64 ? -0.645 -16.484 5.16 1 95.31 64 ASP B C 1
ATOM 1361 O O . ASP B 1 64 ? -0.974 -16.5 6.348 1 95.31 64 ASP B O 1
ATOM 1365 N N . LYS B 1 65 ? 0.181 -15.688 4.695 1 93.06 65 LYS B N 1
ATOM 1366 C CA . LYS B 1 65 ? 0.907 -14.758 5.551 1 93.06 65 LYS B CA 1
ATOM 1367 C C . LYS B 1 65 ? 0.013 -13.602 5.984 1 93.06 65 LYS B C 1
ATOM 1369 O O . LYS B 1 65 ? 0.161 -13.07 7.09 1 93.06 65 LYS B O 1
ATOM 1374 N N . TYR B 1 66 ? -0.849 -13.219 5.152 1 94 66 TYR B N 1
ATOM 1375 C CA . TYR B 1 66 ? -1.526 -11.961 5.418 1 94 66 TYR B CA 1
ATOM 1376 C C . TYR B 1 66 ? -3.018 -12.172 5.637 1 94 66 TYR B C 1
ATOM 1378 O O . TYR B 1 66 ? -3.746 -11.234 5.969 1 94 66 TYR B O 1
ATOM 1386 N N . LYS B 1 67 ? -3.492 -13.383 5.48 1 93.38 67 LYS B N 1
ATOM 1387 C CA . LYS B 1 67 ? -4.91 -13.641 5.711 1 93.38 67 LYS B CA 1
ATOM 1388 C C . LYS B 1 67 ? -5.297 -13.336 7.156 1 93.38 67 LYS B C 1
ATOM 1390 O O . LYS B 1 67 ? -4.465 -13.43 8.062 1 93.38 67 LYS B O 1
ATOM 1395 N N . GLY B 1 68 ? -6.559 -12.93 7.352 1 91.69 68 GLY B N 1
ATOM 1396 C CA . GLY B 1 68 ? -7.055 -12.625 8.688 1 91.69 68 GLY B CA 1
ATOM 1397 C C . GLY B 1 68 ? -7.488 -13.859 9.453 1 91.69 68 GLY B C 1
ATOM 1398 O O . GLY B 1 68 ? -7.246 -14.992 9.016 1 91.69 68 GLY B O 1
ATOM 1399 N N . GLN B 1 69 ? -8.078 -13.562 10.508 1 88.12 69 GLN B N 1
ATOM 1400 C CA . GLN B 1 69 ? -8.531 -14.617 11.406 1 88.12 69 GLN B CA 1
ATOM 1401 C C . GLN B 1 69 ? -9.633 -15.453 10.758 1 88.12 69 GLN B C 1
ATOM 1403 O O . GLN B 1 69 ? -9.773 -16.641 11.047 1 88.12 69 GLN B O 1
ATOM 1408 N N . ASN B 1 70 ? -10.406 -14.836 9.867 1 88.06 70 ASN B N 1
ATOM 1409 C CA . ASN B 1 70 ? -11.5 -15.555 9.219 1 88.06 70 ASN B CA 1
ATOM 1410 C C . ASN B 1 70 ? -11.023 -16.281 7.969 1 88.06 70 ASN B C 1
ATOM 1412 O O . ASN B 1 70 ? -11.836 -16.828 7.215 1 88.06 70 ASN B O 1
ATOM 1416 N N . GLY B 1 71 ? -9.781 -16.219 7.707 1 91.44 71 GLY B N 1
ATOM 1417 C CA . GLY B 1 71 ? -9.227 -16.922 6.562 1 91.44 71 GLY B CA 1
ATOM 1418 C C . GLY B 1 71 ? -9.414 -16.172 5.254 1 91.44 71 GLY B C 1
ATOM 1419 O O . GLY B 1 71 ? -9.383 -16.766 4.18 1 91.44 71 GLY B O 1
ATOM 1420 N N . GLN B 1 72 ? -9.797 -14.945 5.352 1 92.94 72 GLN B N 1
ATOM 1421 C CA . GLN B 1 72 ? -9.953 -14.086 4.184 1 92.94 72 GLN B CA 1
ATOM 1422 C C . GLN B 1 72 ? -9.023 -12.875 4.262 1 92.94 72 GLN B C 1
ATOM 1424 O O . GLN B 1 72 ? -8.438 -12.602 5.312 1 92.94 72 GLN B O 1
ATOM 1429 N N . VAL B 1 73 ? -8.852 -12.242 3.166 1 94.19 73 VAL B N 1
ATOM 1430 C CA . VAL B 1 73 ? -8.016 -11.055 3.109 1 94.19 73 VAL B CA 1
ATOM 1431 C C . VAL B 1 73 ? -8.891 -9.805 3.039 1 94.19 73 VAL B C 1
ATOM 1433 O O . VAL B 1 73 ? -9.539 -9.555 2.021 1 94.19 73 VAL B O 1
ATOM 1436 N N . SER B 1 74 ? -8.953 -9.094 4.156 1 92.31 74 SER B N 1
ATOM 1437 C CA . SER B 1 74 ? -9.633 -7.801 4.164 1 92.31 74 SER B CA 1
ATOM 1438 C C . SER B 1 74 ? -8.859 -6.758 3.369 1 92.31 74 SER B C 1
ATOM 1440 O O . SER B 1 74 ? -7.742 -7.02 2.918 1 92.31 74 SER B O 1
ATOM 1442 N N . PHE B 1 75 ? -9.438 -5.602 3.23 1 93 75 PHE B N 1
ATOM 1443 C CA . PHE B 1 75 ? -8.727 -4.551 2.516 1 93 75 PHE B CA 1
ATOM 1444 C C . PHE B 1 75 ? -7.422 -4.203 3.225 1 93 75 PHE B C 1
ATOM 1446 O O . PHE B 1 75 ? -6.391 -4 2.578 1 93 75 PHE B O 1
ATOM 1453 N N . ASN B 1 76 ? -7.496 -4.16 4.508 1 91.75 76 ASN B N 1
ATOM 1454 C CA . ASN B 1 76 ? -6.297 -3.863 5.285 1 91.75 76 ASN B CA 1
ATOM 1455 C C . ASN B 1 76 ? -5.184 -4.871 5.004 1 91.75 76 ASN B C 1
ATOM 1457 O O . ASN B 1 76 ? -4.023 -4.488 4.828 1 91.75 76 ASN B O 1
ATOM 1461 N N . ASN B 1 77 ? -5.516 -6.094 4.961 1 94.44 77 ASN B N 1
ATOM 1462 C CA . ASN B 1 77 ? -4.535 -7.141 4.68 1 94.44 77 ASN B CA 1
ATOM 1463 C C . ASN B 1 77 ? -4.074 -7.102 3.229 1 94.44 77 ASN B C 1
ATOM 1465 O O . ASN B 1 77 ? -2.906 -7.363 2.936 1 94.44 77 ASN B O 1
ATOM 1469 N N . TYR B 1 78 ? -5.062 -6.762 2.402 1 94.88 78 TYR B N 1
ATOM 1470 C CA . TYR B 1 78 ? -4.727 -6.621 0.99 1 94.88 78 TYR B CA 1
ATOM 1471 C C . TYR B 1 78 ? -3.662 -5.555 0.785 1 94.88 78 TYR B C 1
ATOM 1473 O O . TYR B 1 78 ? -2.73 -5.738 -0.001 1 94.88 78 TYR B O 1
ATOM 1481 N N . VAL B 1 79 ? -3.795 -4.535 1.445 1 94.56 79 VAL B N 1
ATOM 1482 C CA . VAL B 1 79 ? -2.84 -3.438 1.318 1 94.56 79 VAL B CA 1
ATOM 1483 C C . VAL B 1 79 ? -1.474 -3.879 1.837 1 94.56 79 VAL B C 1
ATOM 1485 O O . VAL B 1 79 ? -0.439 -3.479 1.299 1 94.56 79 VAL B O 1
ATOM 1488 N N . LYS B 1 80 ? -1.434 -4.75 2.807 1 93.31 80 LYS B N 1
ATOM 1489 C CA . LYS B 1 80 ? -0.167 -5.289 3.291 1 93.31 80 LYS B CA 1
ATOM 1490 C C . LYS B 1 80 ? 0.49 -6.18 2.24 1 93.31 80 LYS B C 1
ATOM 1492 O O . LYS B 1 80 ? 1.708 -6.141 2.061 1 93.31 80 LYS B O 1
ATOM 1497 N N . ILE B 1 81 ? -0.305 -6.93 1.604 1 95 81 ILE B N 1
ATOM 1498 C CA . ILE B 1 81 ? 0.202 -7.762 0.518 1 95 81 ILE B CA 1
ATOM 1499 C C . ILE B 1 81 ? 0.785 -6.871 -0.58 1 95 81 ILE B C 1
ATOM 1501 O O . ILE B 1 81 ? 1.872 -7.145 -1.096 1 95 81 ILE B O 1
ATOM 1505 N N . LEU B 1 82 ? 0.009 -5.848 -0.884 1 93.94 82 LEU B N 1
ATOM 1506 C CA . LEU B 1 82 ? 0.478 -4.895 -1.881 1 93.94 82 LEU B CA 1
ATOM 1507 C C . LEU B 1 82 ? 1.797 -4.262 -1.45 1 93.94 82 LEU B C 1
ATOM 1509 O O . LEU B 1 82 ? 2.664 -3.992 -2.285 1 93.94 82 LEU B O 1
ATOM 1513 N N . GLY B 1 83 ? 1.895 -3.984 -0.158 1 94.25 83 GLY B N 1
ATOM 1514 C CA . GLY B 1 83 ? 3.145 -3.455 0.36 1 94.25 83 GLY B CA 1
ATOM 1515 C C . GLY B 1 83 ? 4.328 -4.367 0.108 1 94.25 83 GLY B C 1
ATOM 1516 O O . GLY B 1 83 ? 5.402 -3.908 -0.289 1 94.25 83 GLY B O 1
ATOM 1517 N N . LYS B 1 84 ? 4.137 -5.613 0.321 1 92.31 84 LYS B N 1
ATOM 1518 C CA . LYS B 1 84 ? 5.176 -6.594 0.029 1 92.31 84 LYS B CA 1
ATOM 1519 C C . LYS B 1 84 ? 5.559 -6.566 -1.448 1 92.31 84 LYS B C 1
ATOM 1521 O O . LYS B 1 84 ? 6.742 -6.586 -1.789 1 92.31 84 LYS B O 1
ATOM 1526 N N . THR B 1 85 ? 4.582 -6.547 -2.305 1 92.88 85 THR B N 1
ATOM 1527 C CA . THR B 1 85 ? 4.793 -6.492 -3.746 1 92.88 85 THR B CA 1
ATOM 1528 C C . THR B 1 85 ? 5.551 -5.227 -4.133 1 92.88 85 THR B C 1
ATOM 1530 O O . THR B 1 85 ? 6.523 -5.289 -4.891 1 92.88 85 THR B O 1
ATOM 1533 N N . ALA B 1 86 ? 5.137 -4.117 -3.572 1 92.62 86 ALA B N 1
ATOM 1534 C CA . ALA B 1 86 ? 5.789 -2.842 -3.846 1 92.62 86 ALA B CA 1
ATOM 1535 C C . ALA B 1 86 ? 7.246 -2.861 -3.393 1 92.62 86 ALA B C 1
ATOM 1537 O O . ALA B 1 86 ? 8.117 -2.318 -4.07 1 92.62 86 ALA B O 1
ATOM 1538 N N . ASN B 1 87 ? 7.535 -3.459 -2.238 1 91.44 87 ASN B N 1
ATOM 1539 C CA . ASN B 1 87 ? 8.906 -3.568 -1.752 1 91.44 87 ASN B CA 1
ATOM 1540 C C . ASN B 1 87 ? 9.773 -4.375 -2.709 1 91.44 87 ASN B C 1
ATOM 1542 O O . ASN B 1 87 ? 10.938 -4.027 -2.943 1 91.44 87 ASN B O 1
ATOM 1546 N N . ILE B 1 88 ? 9.219 -5.441 -3.238 1 90 88 ILE B N 1
ATOM 1547 C CA . ILE B 1 88 ? 9.953 -6.258 -4.203 1 90 88 ILE B CA 1
ATOM 1548 C C . ILE B 1 88 ? 10.242 -5.441 -5.457 1 90 88 ILE B C 1
ATOM 1550 O O . ILE B 1 88 ? 11.375 -5.418 -5.941 1 90 88 ILE B O 1
ATOM 1554 N N . TYR B 1 89 ? 9.203 -4.723 -5.922 1 88.75 89 TYR B N 1
ATOM 1555 C CA . TYR B 1 89 ? 9.422 -3.842 -7.062 1 88.75 89 TYR B CA 1
ATOM 1556 C C . TYR B 1 89 ? 10.523 -2.824 -6.766 1 88.75 89 TYR B C 1
ATOM 1558 O O . TYR B 1 89 ? 11.367 -2.545 -7.617 1 88.75 89 TYR B O 1
ATOM 1566 N N . HIS B 1 90 ? 10.461 -2.275 -5.637 1 90.19 90 HIS B N 1
ATOM 1567 C CA . HIS B 1 90 ? 11.438 -1.27 -5.238 1 90.19 90 HIS B CA 1
ATOM 1568 C C . HIS B 1 90 ? 12.852 -1.848 -5.223 1 90.19 90 HIS B C 1
ATOM 1570 O O . HIS B 1 90 ? 13.789 -1.217 -5.711 1 90.19 90 HIS B O 1
ATOM 1576 N N . LYS B 1 91 ? 13.008 -2.979 -4.723 1 87.75 91 LYS B N 1
ATOM 1577 C CA . LYS B 1 91 ? 14.305 -3.648 -4.723 1 87.75 91 LYS B CA 1
ATOM 1578 C C . LYS B 1 91 ? 14.789 -3.906 -6.148 1 87.75 91 LYS B C 1
ATOM 1580 O O . LYS B 1 91 ? 15.969 -3.711 -6.457 1 87.75 91 LYS B O 1
ATOM 1585 N N . GLN B 1 92 ? 13.883 -4.289 -6.934 1 86.62 92 GLN B N 1
ATOM 1586 C CA . GLN B 1 92 ? 14.219 -4.566 -8.328 1 86.62 92 GLN B CA 1
ATOM 1587 C C . GLN B 1 92 ? 14.664 -3.297 -9.047 1 86.62 92 GLN B C 1
ATOM 1589 O O . GLN B 1 92 ? 15.547 -3.342 -9.914 1 86.62 92 GLN B O 1
ATOM 1594 N N . SER B 1 93 ? 14.031 -2.23 -8.672 1 84.25 93 SER B N 1
ATOM 1595 C CA . SER B 1 93 ? 14.414 -0.957 -9.273 1 84.25 93 SER B CA 1
ATOM 1596 C C . SER B 1 93 ? 15.82 -0.548 -8.875 1 84.25 93 SER B C 1
ATOM 1598 O O . SER B 1 93 ? 16.438 0.308 -9.516 1 84.25 93 SER B O 1
ATOM 1600 N N . HIS B 1 94 ? 16.328 -1.115 -7.789 1 84.75 94 HIS B N 1
ATOM 1601 C CA . HIS B 1 94 ? 17.703 -0.877 -7.34 1 84.75 94 HIS B CA 1
ATOM 1602 C C . HIS B 1 94 ? 18.609 -2.039 -7.715 1 84.75 94 HIS B C 1
ATOM 1604 O O . HIS B 1 94 ? 19.609 -2.297 -7.031 1 84.75 94 HIS B O 1
ATOM 1610 N N . ASN B 1 95 ? 18.172 -2.863 -8.656 1 82.69 95 ASN B N 1
ATOM 1611 C CA . ASN B 1 95 ? 18.953 -3.938 -9.273 1 82.69 95 ASN B CA 1
ATOM 1612 C C . ASN B 1 95 ? 19.094 -5.133 -8.328 1 82.69 95 ASN B C 1
ATOM 1614 O O . ASN B 1 95 ? 20.078 -5.859 -8.391 1 82.69 95 ASN B O 1
ATOM 1618 N N . ASP B 1 96 ? 18.234 -5.129 -7.324 1 83.38 96 ASP B N 1
ATOM 1619 C CA . ASP B 1 96 ? 18.078 -6.332 -6.508 1 83.38 96 ASP B CA 1
ATOM 1620 C C . ASP B 1 96 ? 16.891 -7.172 -6.996 1 83.38 96 ASP B C 1
ATOM 1622 O O . ASP B 1 96 ? 15.734 -6.832 -6.746 1 83.38 96 ASP B O 1
ATOM 1626 N N . MET B 1 97 ? 17.188 -8.289 -7.633 1 79.88 97 MET B N 1
ATOM 1627 C CA . MET B 1 97 ? 16.141 -9.062 -8.289 1 79.88 97 MET B CA 1
ATOM 1628 C C . MET B 1 97 ? 15.609 -10.156 -7.371 1 79.88 97 MET B C 1
ATOM 1630 O O . MET B 1 97 ? 14.852 -11.016 -7.805 1 79.88 97 MET B O 1
ATOM 1634 N N . THR B 1 98 ? 15.969 -10.016 -6.133 1 82.31 98 THR B N 1
ATOM 1635 C CA . THR B 1 98 ? 15.477 -11.008 -5.18 1 82.31 98 THR B CA 1
ATOM 1636 C C . THR B 1 98 ? 14.023 -10.727 -4.816 1 82.31 98 THR B C 1
ATOM 1638 O O . THR B 1 98 ? 13.609 -9.57 -4.73 1 82.31 98 THR B O 1
ATOM 1641 N N . CYS B 1 99 ? 13.227 -11.773 -4.766 1 84 99 CYS B N 1
ATOM 1642 C CA . CYS B 1 99 ? 11.812 -11.633 -4.434 1 84 99 CYS B CA 1
ATOM 1643 C C . CYS B 1 99 ? 11.562 -11.938 -2.963 1 84 99 CYS B C 1
ATOM 1645 O O . CYS B 1 99 ? 10.43 -12.188 -2.561 1 84 99 CYS B O 1
ATOM 1647 N N . ASP B 1 100 ? 12.609 -12.047 -2.146 1 71.88 100 ASP B N 1
ATOM 1648 C CA . ASP B 1 100 ? 12.484 -12.289 -0.712 1 71.88 100 ASP B CA 1
ATOM 1649 C C . ASP B 1 100 ? 12.484 -10.977 0.07 1 71.88 100 ASP B C 1
ATOM 1651 O O . ASP B 1 100 ? 13.25 -10.07 -0.237 1 71.88 100 ASP B O 1
ATOM 1655 N N . ASP B 1 101 ? 11.312 -10.367 0.507 1 58.72 101 ASP B N 1
ATOM 1656 C CA . ASP B 1 101 ? 11.328 -9.133 1.291 1 58.72 101 ASP B CA 1
ATOM 1657 C C . ASP B 1 101 ? 11.422 -9.438 2.785 1 58.72 101 ASP B C 1
ATOM 1659 O O . ASP B 1 101 ? 10.812 -8.734 3.602 1 58.72 101 ASP B O 1
ATOM 1663 N N . ARG B 1 102 ? 12.031 -10.586 3.205 1 47.06 102 ARG B N 1
ATOM 1664 C CA . ARG B 1 102 ? 12.141 -11.016 4.598 1 47.06 102 ARG B CA 1
ATOM 1665 C C . ARG B 1 102 ? 12.805 -9.938 5.449 1 47.06 102 ARG B C 1
ATOM 1667 O O . ARG B 1 102 ? 12.977 -10.117 6.656 1 47.06 102 ARG B O 1
ATOM 1674 N N . ARG B 1 103 ? 13.211 -8.688 5.008 1 38.84 103 ARG B N 1
ATOM 1675 C CA . ARG B 1 103 ? 13.859 -7.922 6.07 1 38.84 103 ARG B CA 1
ATOM 1676 C C . ARG B 1 103 ? 12.844 -7.098 6.848 1 38.84 103 ARG B C 1
ATOM 1678 O O . ARG B 1 103 ? 11.922 -6.523 6.262 1 38.84 103 ARG B O 1
#

Organism: Phascolarctos cinereus (NCBI:txid38626)

Radius of gyration: 16.55 Å; Cα contacts (8 Å, |Δi|>4): 227; chains: 2; bounding box: 46×43×37 Å

Solvent-accessible surface area (backbone atoms only — not comparable to full-atom values): 11333 Å² total; per-residue (Å²): 133,82,75,34,73,52,43,47,21,50,48,41,51,53,51,52,47,59,73,52,24,51,79,44,100,86,50,54,33,26,46,69,69,38,48,46,50,46,44,62,69,38,33,51,68,53,32,62,70,43,34,57,91,41,46,68,59,46,48,48,50,53,43,69,71,43,37,45,95,85,65,30,25,36,61,71,31,45,40,50,52,48,35,53,51,46,49,30,52,52,36,38,74,70,74,34,77,58,71,73,72,87,119,133,81,74,34,71,52,42,46,21,50,48,41,51,54,50,53,48,58,74,50,25,52,80,44,98,86,51,53,32,28,45,70,68,37,48,47,50,45,44,62,69,37,34,52,68,54,31,62,70,42,34,60,92,42,47,68,58,47,48,48,50,54,44,69,70,43,37,46,94,85,66,30,26,36,61,70,33,47,41,51,53,49,36,54,52,46,48,32,52,52,35,38,76,70,76,35,77,56,71,74,73,86,119

Sequence (206 aa):
MVATKLEEAVNGVMNTFHQYSRKTKDWDELSLQELTNLYKNEYPIFLSTCGSDNPDGFIKELFDKYKGQNGQVSFNNYVKILGKTANIYHKQSHNDMTCDDRRMVATKLEEAVNGVMNTFHQYSRKTKDWDELSLQELTNLYKNEYPIFLSTCGSDNPDGFIKELFDKYKGQNGQVSFNNYVKILGKTANIYHKQSHNDMTCDDRR

Secondary structure (DSSP, 8-state):
-PPPHHHHHHHHHHHHHHHHSEE-SS-EEE-HHHHHHHHHHH-HHHHHHSSSS-HHHHHHHHHHHH--TTSSEEHHHHHHHHHHHHHHHHHHHTT--------/-PPPHHHHHHHHHHHHHHHHSEE-SS-EEE-HHHHHHHHHHH-HHHHHHSSSS-HHHHHHHHHHHH--TTSSEEHHHHHHHHHHHHHHHHHHHTT--------